Protein AF-A0A257ASE1-F1 (afdb_monomer_lite)

Foldseek 3Di:
DVPPLLPVLLDCQQVDPPQDDDPNAREDEDAPLLPDDPSVVVLVVVQVSNCVNPVGGHAYEYQNDAAPPDACPDPVNVVSVVVDDCVSHQEYEHAALSDDQADDPVCLVVVVVSSLVSQVRVCVVCVVVVHHYAGEYFQWWDAPPDDGDTNDGDLVVRLVSLLSLLVVQVPDPDHHYHQNDCDPVRGPRHCDADPVCGNSNVVSVCVSVVVSVVVVVVD

Secondary structure (DSSP, 8-state):
-HHHHHHHHTSSGGGSTTS-EETTEEEEEETTGGG-TTHHHHHHHHHHHHHHHHSS--EEEEE-SPPTT--TTSHHHHHHHTTS-GGG-SEEE-SGGG--TT--HHHHHTHHHHHHHHHHHHHHHHHHTT-EE-EEE-S-B--SSS-S--B---HHHHHHHHHHHHHHHTT-SS--EEES-SS-TTTT---S-BTTTBTHHHHHHHHHHHHHHHHHHT-

Structure (mmCIF, N/CA/C/O backbone):
data_AF-A0A257ASE1-F1
#
_entry.id   AF-A0A257ASE1-F1
#
loop_
_atom_site.group_PDB
_atom_site.id
_atom_site.type_symbol
_atom_site.label_atom_id
_atom_site.label_alt_id
_atom_site.label_comp_id
_atom_site.label_asym_id
_atom_site.label_entity_id
_atom_site.label_seq_id
_atom_site.pdbx_PDB_ins_code
_atom_site.Cartn_x
_atom_site.Cartn_y
_atom_site.Cartn_z
_atom_site.occupancy
_atom_site.B_iso_or_equiv
_atom_site.auth_seq_id
_atom_site.auth_comp_id
_atom_site.auth_asym_id
_atom_site.auth_atom_id
_atom_site.pdbx_PDB_model_num
ATOM 1 N N . MET A 1 1 ? -16.960 23.807 8.001 1.00 47.12 1 MET A N 1
ATOM 2 C CA . MET A 1 1 ? -16.144 22.595 7.738 1.00 47.12 1 MET A CA 1
ATOM 3 C C . MET A 1 1 ? -16.572 21.377 8.560 1.00 47.12 1 MET A C 1
ATOM 5 O O . MET A 1 1 ? -16.523 20.288 8.010 1.00 47.12 1 MET A O 1
ATOM 9 N N . GLU A 1 2 ? -17.029 21.508 9.815 1.00 49.53 2 GLU A N 1
ATOM 10 C CA . GLU A 1 2 ? -17.499 20.352 10.618 1.00 49.53 2 GLU A CA 1
ATOM 11 C C . GLU A 1 2 ? -18.713 19.598 10.033 1.00 49.53 2 GLU A C 1
ATOM 13 O O . GLU A 1 2 ? -18.900 18.413 10.309 1.00 49.53 2 GLU A O 1
ATOM 18 N N . GLU A 1 3 ? -19.544 20.259 9.228 1.00 52.84 3 GLU A N 1
ATOM 19 C CA . GLU A 1 3 ? -20.841 19.727 8.784 1.00 52.84 3 GLU A CA 1
ATOM 20 C C . GLU A 1 3 ? -20.723 18.650 7.685 1.00 52.84 3 GLU A C 1
ATOM 22 O O . GLU A 1 3 ? -21.454 17.656 7.689 1.00 52.84 3 GLU A O 1
ATOM 27 N N . ASN A 1 4 ? -19.720 18.757 6.806 1.00 54.62 4 ASN A N 1
ATOM 28 C CA . ASN A 1 4 ? -19.553 17.834 5.676 1.00 54.62 4 ASN A CA 1
ATOM 29 C C . ASN A 1 4 ? -18.981 16.469 6.104 1.00 54.62 4 ASN A C 1
ATOM 31 O O . ASN A 1 4 ? -19.489 15.431 5.684 1.00 54.62 4 ASN A O 1
ATOM 35 N N . TYR A 1 5 ? -17.993 16.431 7.007 1.00 54.44 5 TYR A N 1
ATOM 36 C CA . TYR A 1 5 ? -17.422 15.163 7.499 1.00 54.44 5 TYR A CA 1
ATOM 37 C C . TYR A 1 5 ? -18.413 14.367 8.357 1.00 54.44 5 TYR A C 1
ATOM 39 O O . TYR A 1 5 ? -18.473 13.138 8.274 1.00 54.44 5 TYR A O 1
ATOM 47 N N . ARG A 1 6 ? -19.256 15.067 9.133 1.00 58.44 6 ARG A N 1
ATOM 48 C CA . ARG A 1 6 ? -20.371 14.446 9.866 1.00 58.44 6 ARG A CA 1
ATOM 49 C C . ARG A 1 6 ? -21.349 13.752 8.920 1.00 58.44 6 ARG A C 1
ATOM 51 O O . ARG A 1 6 ? -21.901 12.724 9.296 1.00 58.44 6 ARG A O 1
ATOM 58 N N . THR A 1 7 ? -21.534 14.275 7.709 1.00 65.00 7 THR A N 1
ATOM 59 C CA . THR A 1 7 ? -22.443 13.698 6.709 1.00 65.00 7 THR A CA 1
ATOM 60 C C . THR A 1 7 ? -21.913 12.372 6.161 1.00 65.00 7 THR A C 1
ATOM 62 O O . THR A 1 7 ? -22.678 11.420 6.034 1.00 65.00 7 THR A O 1
ATOM 65 N N . TYR A 1 8 ? -20.601 12.255 5.927 1.00 72.25 8 TYR A N 1
ATOM 66 C CA . TYR A 1 8 ? -20.011 11.009 5.424 1.00 72.25 8 TYR A CA 1
ATOM 67 C C . TYR A 1 8 ? -19.990 9.896 6.478 1.00 72.25 8 TYR A C 1
ATOM 69 O O . TYR A 1 8 ? -20.412 8.773 6.201 1.00 72.25 8 TYR A O 1
ATOM 77 N N . ILE A 1 9 ? -19.580 10.207 7.714 1.00 77.50 9 ILE A N 1
ATOM 78 C CA . ILE A 1 9 ? -19.585 9.229 8.816 1.00 77.50 9 ILE A CA 1
A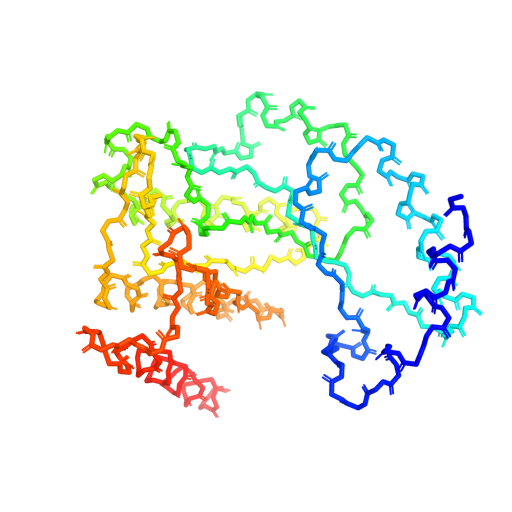TOM 79 C C . ILE A 1 9 ? -21.008 8.783 9.147 1.00 77.50 9 ILE A C 1
ATOM 81 O O . ILE A 1 9 ? -21.196 7.639 9.519 1.00 77.50 9 ILE A O 1
ATOM 85 N N . LYS A 1 10 ? -22.024 9.632 8.976 1.00 77.00 10 LYS A N 1
ATOM 86 C CA . LYS A 1 10 ? -23.431 9.252 9.185 1.00 77.00 10 LYS A CA 1
ATOM 87 C C . LYS A 1 10 ? -24.103 8.640 7.949 1.00 77.00 10 LYS A C 1
ATOM 89 O O . LYS A 1 10 ? -25.297 8.346 7.998 1.00 77.00 10 LYS A O 1
ATOM 94 N N . SER A 1 11 ? -23.383 8.492 6.838 1.00 80.06 11 SER A N 1
ATOM 95 C CA . SER A 1 11 ? -23.930 7.891 5.618 1.00 80.06 11 SER A CA 1
ATOM 96 C C . SER A 1 11 ? -24.208 6.397 5.815 1.00 80.06 11 SER A C 1
ATOM 98 O O . SER A 1 11 ? -23.771 5.793 6.778 1.00 80.06 11 SER A O 1
ATOM 100 N N . ARG A 1 12 ? -24.916 5.740 4.894 1.00 82.62 12 ARG A N 1
ATOM 101 C CA . ARG A 1 12 ? -25.109 4.277 4.973 1.00 82.62 12 ARG A CA 1
ATOM 102 C C . ARG A 1 12 ? -23.946 3.477 4.378 1.00 82.62 12 ARG A C 1
ATOM 104 O O . ARG A 1 12 ? -24.056 2.261 4.268 1.00 82.62 12 ARG A O 1
ATOM 111 N N . PHE A 1 13 ? -22.855 4.142 3.986 1.00 88.12 13 PHE A N 1
ATOM 112 C CA . PHE A 1 13 ? -21.772 3.533 3.215 1.00 88.12 13 PHE A CA 1
ATOM 113 C C . PHE A 1 13 ? -21.135 2.350 3.955 1.00 88.12 13 PHE A C 1
ATOM 115 O O . PHE A 1 13 ? -21.061 1.258 3.402 1.00 88.12 13 PHE A O 1
ATOM 122 N N . PHE A 1 14 ? -20.792 2.525 5.233 1.00 90.62 14 PHE A N 1
ATOM 123 C CA . PHE A 1 14 ? -20.123 1.497 6.044 1.00 90.62 14 PHE A CA 1
ATOM 124 C C . PHE A 1 14 ? -20.999 0.279 6.382 1.00 90.62 14 PHE A C 1
ATOM 126 O O . PHE A 1 14 ? -20.470 -0.782 6.707 1.00 90.62 14 PHE A O 1
ATOM 133 N N . ASN A 1 15 ? -22.324 0.410 6.261 1.00 88.31 15 ASN A N 1
ATOM 134 C CA . ASN A 1 15 ? -23.280 -0.680 6.483 1.00 88.31 15 ASN A CA 1
ATOM 135 C C . ASN A 1 15 ? -23.656 -1.413 5.189 1.00 88.31 15 ASN A C 1
ATOM 137 O O . ASN A 1 15 ? -24.451 -2.352 5.223 1.00 88.31 15 ASN A O 1
ATOM 141 N N . HIS A 1 16 ? -23.149 -0.971 4.038 1.00 92.88 16 HIS A N 1
ATOM 142 C CA . HIS A 1 16 ? -23.467 -1.610 2.771 1.00 92.88 16 HIS A CA 1
ATOM 143 C C . HIS A 1 16 ? -22.856 -3.026 2.725 1.00 92.88 16 HIS A C 1
ATOM 145 O O . HIS A 1 16 ? -21.688 -3.180 3.080 1.00 92.88 16 HIS A O 1
ATOM 151 N N . PRO A 1 17 ? -23.577 -4.063 2.248 1.00 93.50 17 PRO A N 1
ATOM 152 C CA . PRO A 1 17 ? -23.077 -5.446 2.240 1.00 93.50 17 PRO A CA 1
ATOM 153 C C . PRO A 1 17 ? -21.800 -5.642 1.408 1.00 93.50 17 PRO A C 1
ATOM 155 O O . PRO A 1 17 ? -21.019 -6.542 1.686 1.00 93.50 17 PRO A O 1
ATOM 158 N N . ASN A 1 18 ? -21.566 -4.774 0.419 1.00 95.00 18 ASN A N 1
ATOM 159 C CA . ASN A 1 18 ? -20.349 -4.790 -0.403 1.00 95.00 18 ASN A CA 1
ATOM 160 C C . ASN A 1 18 ? -19.216 -3.905 0.150 1.00 95.00 18 ASN A C 1
ATOM 162 O O . ASN A 1 18 ? -18.197 -3.747 -0.520 1.00 95.00 18 ASN A O 1
ATOM 166 N N . TYR A 1 19 ? -19.385 -3.270 1.314 1.00 94.50 19 TYR A N 1
ATOM 167 C CA . TYR A 1 19 ? -18.298 -2.513 1.927 1.00 94.50 19 TYR A CA 1
ATOM 168 C C . TYR A 1 19 ? -17.214 -3.490 2.394 1.00 94.50 19 TYR A C 1
ATOM 170 O O . TYR A 1 19 ? -17.499 -4.455 3.102 1.00 94.50 19 TYR A O 1
ATOM 178 N N . HIS A 1 20 ? -15.961 -3.238 2.019 1.00 94.38 20 HIS A N 1
ATOM 179 C CA . HIS A 1 20 ? -14.861 -4.125 2.373 1.00 94.38 20 HIS A CA 1
ATOM 180 C C . HIS A 1 20 ? -14.589 -4.127 3.887 1.00 94.38 20 HIS A C 1
ATOM 182 O O . HIS A 1 20 ? -14.324 -3.089 4.502 1.00 94.38 20 HIS A O 1
ATOM 188 N N . LYS A 1 21 ? -14.633 -5.318 4.488 1.00 93.88 21 LYS A N 1
ATOM 189 C CA . LYS A 1 21 ? -14.368 -5.539 5.908 1.00 93.88 21 LYS A CA 1
ATOM 190 C C . LYS A 1 21 ? -13.194 -6.492 6.092 1.00 93.88 21 LYS A C 1
ATOM 192 O O . LYS A 1 21 ? -13.077 -7.480 5.372 1.00 93.88 21 LYS A O 1
ATOM 197 N N . GLN A 1 22 ? -12.394 -6.233 7.120 1.00 91.56 22 GLN A N 1
ATOM 198 C CA . GLN A 1 22 ? -11.351 -7.134 7.594 1.00 91.56 22 GLN A CA 1
ATOM 199 C C . GLN A 1 22 ? -11.660 -7.532 9.035 1.00 91.56 22 GLN A C 1
ATOM 201 O O . GLN A 1 22 ? -11.717 -6.676 9.917 1.00 91.56 22 GLN A O 1
ATOM 206 N N . ASN A 1 23 ? -11.832 -8.831 9.296 1.00 87.00 23 ASN A N 1
ATOM 207 C CA . ASN A 1 23 ? -12.258 -9.346 10.606 1.00 87.00 23 ASN A CA 1
ATOM 208 C C . ASN A 1 23 ? -13.529 -8.633 11.114 1.00 87.00 23 ASN A C 1
ATOM 210 O O . ASN A 1 23 ? -13.533 -8.097 12.220 1.00 87.00 23 ASN A O 1
ATOM 214 N N . GLU A 1 24 ? -14.564 -8.559 10.269 1.00 91.00 24 GLU A N 1
ATOM 215 C CA . GLU A 1 24 ? -15.839 -7.858 10.520 1.00 91.00 24 GLU A CA 1
ATOM 216 C C . GLU A 1 24 ? -15.755 -6.335 10.711 1.00 91.00 24 GLU A C 1
ATOM 218 O O . GLU A 1 24 ? -16.773 -5.676 10.911 1.00 91.00 24 GLU A O 1
ATOM 223 N N . ARG A 1 25 ? -14.567 -5.738 10.591 1.00 94.19 25 ARG A N 1
ATOM 224 C CA . ARG A 1 25 ? -14.357 -4.300 10.778 1.00 94.19 25 ARG A CA 1
ATOM 225 C C . ARG A 1 25 ? -14.284 -3.580 9.434 1.00 94.19 25 ARG A C 1
ATOM 227 O O . ARG A 1 25 ? -13.476 -3.991 8.597 1.00 94.19 25 ARG A O 1
ATOM 234 N N . PRO A 1 26 ? -15.051 -2.498 9.215 1.00 95.56 26 PRO A N 1
ATOM 235 C CA . PRO A 1 26 ? -14.941 -1.694 8.000 1.00 95.56 26 PRO A CA 1
ATOM 236 C C . PRO A 1 26 ? -13.521 -1.150 7.818 1.00 95.56 26 PRO A C 1
ATOM 238 O O . PRO A 1 26 ? -12.965 -0.532 8.728 1.00 95.56 26 PRO A O 1
ATOM 241 N N . VAL A 1 27 ? -12.926 -1.402 6.652 1.00 95.88 27 VAL A N 1
ATOM 242 C CA . VAL A 1 27 ? -11.570 -0.953 6.321 1.00 95.88 27 VAL A CA 1
ATOM 243 C C . VAL A 1 27 ? -11.576 0.501 5.860 1.00 95.88 27 VAL A C 1
ATOM 245 O O . VAL A 1 27 ? -12.415 0.896 5.052 1.00 95.88 27 VAL A O 1
ATOM 248 N N . VAL A 1 28 ? -10.622 1.297 6.339 1.00 95.88 28 VAL A N 1
ATOM 249 C CA . VAL A 1 28 ? -10.332 2.641 5.819 1.00 95.88 28 VAL A CA 1
ATOM 250 C C . VAL A 1 28 ? -8.839 2.745 5.539 1.00 95.88 28 VAL A C 1
ATOM 252 O O . VAL A 1 28 ? -8.015 2.496 6.419 1.00 95.88 28 VAL A O 1
ATOM 255 N N . PHE A 1 29 ? -8.507 3.128 4.309 1.00 96.69 29 PHE A N 1
ATOM 256 C CA . PHE A 1 29 ? -7.145 3.427 3.887 1.00 96.69 29 PHE A CA 1
ATOM 257 C C . PHE A 1 29 ? -6.881 4.932 3.988 1.00 96.69 29 PHE A C 1
ATOM 259 O O . PHE A 1 29 ? -7.659 5.738 3.476 1.00 96.69 29 PHE A O 1
ATOM 266 N N . LEU A 1 30 ? -5.790 5.302 4.653 1.00 96.88 30 LEU A N 1
ATOM 267 C CA . LEU A 1 30 ? -5.342 6.680 4.816 1.00 96.88 30 LEU A CA 1
ATOM 268 C C . LEU A 1 30 ? -4.146 6.909 3.896 1.00 96.88 30 LEU A C 1
ATOM 270 O O . LEU A 1 30 ? -3.040 6.461 4.193 1.00 96.88 30 LEU A O 1
ATOM 274 N N . TYR A 1 31 ? -4.410 7.567 2.769 1.00 95.88 31 TYR A N 1
ATOM 275 C CA . TYR A 1 31 ? -3.402 7.953 1.788 1.00 95.88 31 TYR A CA 1
ATOM 276 C C . TYR A 1 31 ? -2.484 9.047 2.338 1.00 95.88 31 TYR A C 1
ATOM 278 O O . TYR A 1 31 ? -2.984 9.998 2.943 1.00 95.88 31 TYR A O 1
ATOM 286 N N . ASP A 1 32 ? -1.177 8.913 2.098 1.00 94.00 32 ASP A N 1
ATOM 287 C CA . ASP A 1 32 ? -0.134 9.839 2.554 1.00 94.00 32 ASP A CA 1
ATOM 288 C C . ASP A 1 32 ? -0.271 10.217 4.041 1.00 94.00 32 ASP A C 1
ATOM 290 O O . ASP A 1 32 ? -0.158 11.376 4.448 1.00 94.00 32 ASP A O 1
ATOM 294 N N . GLU A 1 33 ? -0.558 9.214 4.880 1.00 95.62 33 GLU A N 1
ATOM 295 C CA . GLU A 1 33 ? -0.736 9.411 6.320 1.00 95.62 33 GLU A CA 1
ATOM 296 C C . GLU A 1 33 ? 0.514 10.048 6.928 1.00 95.62 33 GLU A C 1
ATOM 298 O O . GLU A 1 33 ? 0.399 10.939 7.770 1.00 95.62 33 GLU A O 1
ATOM 303 N N . ILE A 1 34 ? 1.709 9.693 6.447 1.00 92.44 34 ILE A N 1
ATOM 304 C CA . ILE A 1 34 ? 2.962 10.259 6.954 1.00 92.44 34 ILE A CA 1
ATOM 305 C C . ILE A 1 34 ? 2.984 11.800 6.912 1.00 92.44 34 ILE A C 1
ATOM 307 O O . ILE A 1 34 ? 3.585 12.418 7.793 1.00 92.44 34 ILE A O 1
ATOM 311 N N . ALA A 1 35 ? 2.263 12.440 5.987 1.00 92.62 35 ALA A N 1
ATOM 312 C CA . ALA A 1 35 ? 2.162 13.896 5.889 1.00 92.62 35 ALA A CA 1
ATOM 313 C C . ALA A 1 35 ? 1.128 14.527 6.847 1.00 92.62 35 ALA A C 1
ATOM 315 O O . ALA A 1 35 ? 1.126 15.745 7.046 1.00 92.62 35 ALA A O 1
ATOM 316 N N . LEU A 1 36 ? 0.250 13.732 7.471 1.00 92.62 36 LEU A N 1
ATOM 317 C CA . LEU A 1 36 ? -0.812 14.230 8.344 1.00 92.62 36 LEU A CA 1
ATOM 318 C C . LEU A 1 36 ? -0.252 14.840 9.642 1.00 92.62 36 LEU A C 1
ATOM 320 O O . LEU A 1 36 ? 0.350 14.156 10.475 1.00 92.62 36 LEU A O 1
ATOM 324 N N . ILE A 1 37 ? -0.505 16.136 9.835 1.00 89.94 37 ILE A N 1
ATOM 325 C CA . ILE A 1 37 ? -0.175 16.890 11.053 1.00 89.94 37 ILE A CA 1
ATOM 326 C C . ILE A 1 37 ? -1.318 16.739 12.067 1.00 89.94 37 ILE A C 1
ATOM 328 O O . ILE A 1 37 ? -2.486 16.680 11.687 1.00 89.94 37 ILE A O 1
ATOM 332 N N . ASN A 1 38 ? -0.999 16.697 13.366 1.00 90.69 38 ASN A N 1
ATOM 333 C CA . ASN A 1 38 ? -1.962 16.447 14.454 1.00 90.69 38 ASN A CA 1
ATOM 334 C C . ASN A 1 38 ? -2.732 15.119 14.303 1.00 90.69 38 ASN A C 1
ATOM 336 O O . ASN A 1 38 ? -3.860 14.981 14.785 1.00 90.69 38 ASN A O 1
ATOM 340 N N . GLU A 1 39 ? -2.091 14.137 13.664 1.00 94.50 39 GLU A N 1
ATOM 341 C CA . GLU A 1 39 ? -2.599 12.794 13.375 1.00 94.50 39 GLU A CA 1
ATOM 342 C C . GLU A 1 39 ? -3.337 12.177 14.568 1.00 94.50 39 GLU A C 1
ATOM 344 O O . GLU A 1 39 ? -4.508 11.820 14.449 1.00 94.50 39 GLU A O 1
ATOM 349 N N . THR A 1 40 ? -2.708 12.124 15.747 1.00 95.56 40 THR A N 1
ATOM 350 C CA . THR A 1 40 ? -3.305 11.480 16.922 1.00 95.56 40 THR A CA 1
ATOM 351 C C . THR A 1 40 ? -4.668 12.049 17.280 1.00 95.56 40 THR A C 1
ATOM 353 O O . THR A 1 40 ? -5.596 11.302 17.591 1.00 95.56 40 THR A O 1
ATOM 356 N N . GLN A 1 41 ? -4.807 13.375 17.249 1.00 95.31 41 GLN A N 1
ATOM 357 C CA . GLN A 1 41 ? -6.070 14.024 17.572 1.00 95.31 41 GLN A CA 1
ATOM 358 C C . GLN A 1 41 ? -7.097 13.780 16.464 1.00 95.31 41 GLN A C 1
ATOM 360 O O . GLN A 1 41 ? -8.230 13.401 16.761 1.00 95.31 41 GLN A O 1
ATOM 365 N N . ALA A 1 42 ? -6.700 13.953 15.201 1.00 93.31 42 ALA A N 1
ATOM 366 C CA . ALA A 1 42 ? -7.582 13.787 14.052 1.00 93.31 42 ALA A CA 1
ATOM 367 C C . ALA A 1 42 ? -8.141 12.357 13.960 1.00 93.31 42 ALA A C 1
ATOM 369 O O . ALA A 1 42 ? -9.358 12.171 13.876 1.00 93.31 42 ALA A O 1
ATOM 370 N N . ILE A 1 43 ? -7.273 11.347 14.063 1.00 95.06 43 ILE A N 1
ATOM 371 C CA . ILE A 1 43 ? -7.660 9.936 13.987 1.00 95.06 43 ILE A CA 1
ATOM 372 C C . ILE A 1 43 ? -8.533 9.542 15.178 1.00 95.06 43 ILE A C 1
ATOM 374 O O . ILE A 1 43 ? -9.556 8.898 14.971 1.00 95.06 43 ILE A O 1
ATOM 378 N N . LYS A 1 44 ? -8.221 9.986 16.406 1.00 95.44 44 LYS A N 1
ATOM 379 C CA . LYS A 1 44 ? -9.077 9.712 17.577 1.00 95.44 44 LYS A CA 1
ATOM 380 C C . LYS A 1 44 ? -10.458 10.344 17.455 1.00 95.44 44 LYS A C 1
ATOM 382 O O . LYS A 1 44 ? -11.445 9.721 17.832 1.00 95.44 44 LYS A O 1
ATOM 387 N N . ILE A 1 45 ? -10.561 11.573 16.947 1.00 93.12 45 ILE A N 1
ATOM 388 C CA . ILE A 1 45 ? -11.868 12.200 16.700 1.00 93.12 45 ILE A CA 1
ATOM 389 C C . ILE A 1 45 ? -12.653 11.364 15.686 1.00 93.12 45 ILE A C 1
ATOM 391 O O . ILE A 1 45 ? -13.808 11.024 15.944 1.00 93.12 45 ILE A O 1
ATOM 395 N N . PHE A 1 46 ? -12.014 10.986 14.577 1.00 92.31 46 PHE A N 1
ATOM 396 C CA . PHE A 1 46 ? -12.629 10.184 13.526 1.00 92.31 46 PHE A CA 1
ATOM 397 C C . PHE A 1 46 ? -13.122 8.821 14.035 1.00 92.31 46 PHE A C 1
ATOM 399 O O . PHE A 1 46 ? -14.299 8.497 13.868 1.00 92.31 46 PHE A O 1
ATOM 406 N N . THR A 1 47 ? -12.268 8.050 14.711 1.00 94.19 47 THR A N 1
ATOM 407 C CA . THR A 1 47 ? -12.624 6.717 15.219 1.00 94.19 47 THR A CA 1
ATOM 408 C C . THR A 1 47 ? -13.677 6.785 16.320 1.00 94.19 47 THR A C 1
ATOM 410 O O . THR A 1 47 ? -14.626 6.009 16.283 1.00 94.19 47 THR A O 1
ATOM 413 N N . ASN A 1 48 ? -13.604 7.762 17.231 1.00 94.06 48 ASN A N 1
ATOM 414 C CA . ASN A 1 48 ? -14.626 7.951 18.265 1.00 94.06 48 ASN A CA 1
ATOM 415 C C . ASN A 1 48 ? -15.990 8.324 17.668 1.00 94.06 48 ASN A C 1
ATOM 417 O O . ASN A 1 48 ? -17.032 7.879 18.151 1.00 94.06 48 ASN A O 1
ATOM 421 N N . MET A 1 49 ? -16.013 9.178 16.640 1.00 91.75 49 MET A N 1
ATOM 422 C CA . MET A 1 49 ? -17.252 9.509 15.932 1.00 91.75 49 MET A CA 1
ATOM 423 C C . MET A 1 49 ? -17.831 8.282 15.228 1.00 91.75 49 MET A C 1
ATOM 425 O O . MET A 1 49 ? -19.045 8.068 15.276 1.00 91.75 49 MET A O 1
ATOM 429 N N . PHE A 1 50 ? -16.971 7.478 14.601 1.00 93.06 50 PHE A N 1
ATOM 430 C CA . PHE A 1 50 ? -17.362 6.240 13.945 1.00 93.06 50 PHE A CA 1
ATOM 431 C C . PHE A 1 50 ? -17.959 5.239 14.942 1.00 93.06 50 PHE A C 1
ATOM 433 O O . PHE A 1 50 ? -19.099 4.811 14.773 1.00 93.06 50 PHE A O 1
ATOM 440 N N . GLU A 1 51 ? -17.250 4.945 16.032 1.00 93.31 51 GLU A N 1
ATOM 441 C CA . GLU A 1 51 ? -17.687 3.996 17.059 1.00 93.31 51 GLU A CA 1
ATOM 442 C C . GLU A 1 51 ? -19.014 4.420 17.700 1.00 93.31 51 GLU A C 1
ATOM 444 O O . GLU A 1 51 ? -19.919 3.605 17.879 1.00 93.31 51 GLU A O 1
ATOM 449 N N . LYS A 1 52 ? -19.201 5.718 17.975 1.00 92.56 52 LYS A N 1
ATOM 450 C CA . LYS A 1 52 ? -20.484 6.238 18.480 1.00 92.56 52 LYS A CA 1
ATOM 451 C C . LYS A 1 52 ? -21.638 6.038 17.497 1.00 92.56 52 LYS A C 1
ATOM 453 O O . LYS A 1 52 ? -22.772 5.865 17.939 1.00 92.56 52 LYS A O 1
ATOM 458 N N . THR A 1 53 ? -21.358 6.092 16.196 1.00 91.25 53 THR A N 1
ATOM 459 C CA . THR A 1 53 ? -22.370 6.009 15.134 1.00 91.25 53 THR A CA 1
ATOM 460 C C . THR A 1 53 ? -22.736 4.560 14.815 1.00 91.25 53 THR A C 1
ATOM 462 O O . THR A 1 53 ? -23.920 4.249 14.717 1.00 91.25 53 THR A O 1
ATOM 465 N N . TYR A 1 54 ? -21.743 3.675 14.695 1.00 91.19 54 TYR A N 1
ATOM 466 C CA . TYR A 1 54 ? -21.934 2.297 14.224 1.00 91.19 54 TYR A CA 1
ATOM 467 C C . TYR A 1 54 ? -21.821 1.234 15.311 1.00 91.19 54 TYR A C 1
ATOM 469 O O . TYR A 1 54 ? -22.196 0.096 15.067 1.00 91.19 54 TYR A O 1
ATOM 477 N N . ARG A 1 55 ? -21.327 1.584 16.507 1.00 92.31 55 ARG A N 1
ATOM 478 C CA . ARG A 1 55 ? -20.994 0.622 17.576 1.00 92.31 55 ARG A CA 1
ATOM 479 C C . ARG A 1 55 ? -19.979 -0.440 17.129 1.00 92.31 55 ARG A C 1
ATOM 481 O O . ARG A 1 55 ? -19.963 -1.548 17.650 1.00 92.31 55 ARG A O 1
ATOM 488 N N . GLU A 1 56 ? -19.113 -0.069 16.189 1.00 92.62 56 GLU A N 1
ATOM 489 C CA . GLU A 1 56 ? -18.067 -0.909 15.605 1.00 92.62 56 GLU A CA 1
ATOM 490 C C . GLU A 1 56 ? -16.740 -0.139 15.534 1.00 92.62 56 GLU A C 1
ATOM 492 O O . GLU A 1 56 ? -16.717 1.092 15.531 1.00 92.62 56 GLU A O 1
ATOM 497 N N . ASN A 1 57 ? -15.626 -0.868 15.430 1.00 94.69 57 ASN A N 1
ATOM 498 C CA . ASN A 1 57 ? -14.286 -0.298 15.284 1.00 94.69 57 ASN A CA 1
ATOM 499 C C . ASN A 1 57 ? -13.796 -0.398 13.836 1.00 94.69 57 ASN A C 1
ATOM 501 O O . ASN A 1 57 ? -13.839 -1.476 13.252 1.00 94.69 57 ASN A O 1
ATOM 505 N N . LEU A 1 58 ? -13.206 0.668 13.293 1.00 95.75 58 LEU A N 1
ATOM 506 C CA . LEU A 1 58 ? -12.596 0.666 11.953 1.00 95.75 58 LEU A CA 1
ATOM 507 C C . LEU A 1 58 ? -11.311 -0.149 11.894 1.00 95.75 58 LEU A C 1
ATOM 509 O O . LEU A 1 58 ? -10.519 -0.066 12.824 1.00 95.75 58 LEU A O 1
ATOM 513 N N . PHE A 1 59 ? -11.049 -0.853 10.796 1.00 96.94 59 PHE A N 1
ATOM 514 C CA . PHE A 1 59 ? -9.723 -1.388 10.489 1.00 96.94 59 PHE A CA 1
ATOM 515 C C . PHE A 1 59 ? -8.935 -0.357 9.670 1.00 96.94 59 PHE A C 1
ATOM 517 O O . PHE A 1 59 ? -9.218 -0.143 8.493 1.00 96.94 59 PHE A O 1
ATOM 524 N N . LEU A 1 60 ? -7.965 0.315 10.291 1.00 97.62 60 LEU A N 1
ATOM 525 C CA . LEU A 1 60 ? -7.214 1.392 9.640 1.00 97.62 60 LEU A CA 1
ATOM 526 C C . LEU A 1 60 ? -5.924 0.875 8.992 1.00 97.62 60 LEU A C 1
ATOM 528 O O . LEU A 1 60 ? -5.101 0.242 9.664 1.00 97.62 60 LEU A O 1
ATOM 532 N N . ILE A 1 61 ? -5.741 1.196 7.710 1.00 97.88 61 ILE A N 1
ATOM 533 C CA . ILE A 1 61 ? -4.515 0.955 6.941 1.00 97.88 61 ILE A CA 1
ATOM 534 C C . ILE A 1 61 ? -3.860 2.308 6.654 1.00 97.88 61 ILE A C 1
ATOM 536 O O . ILE A 1 61 ? -4.485 3.163 6.029 1.00 97.88 61 ILE A O 1
ATOM 540 N N . ALA A 1 62 ? -2.618 2.501 7.092 1.00 97.94 62 ALA A N 1
ATOM 541 C CA . ALA A 1 62 ? -1.894 3.760 6.920 1.00 97.94 62 ALA A CA 1
ATOM 542 C C . ALA A 1 62 ? -0.798 3.656 5.854 1.00 97.94 62 ALA A C 1
ATOM 544 O O . ALA A 1 62 ? 0.080 2.794 5.948 1.00 97.94 62 ALA A O 1
ATOM 545 N N . ASP A 1 63 ? -0.833 4.562 4.874 1.00 97.12 63 ASP A N 1
ATOM 546 C CA . ASP A 1 63 ? 0.280 4.866 3.968 1.00 97.12 63 ASP A CA 1
ATOM 547 C C . ASP A 1 63 ? 1.313 5.737 4.689 1.00 97.12 63 ASP A C 1
ATOM 549 O O . ASP A 1 63 ? 1.385 6.953 4.515 1.00 97.12 63 ASP A O 1
ATOM 553 N N . SER A 1 64 ? 2.038 5.110 5.609 1.00 95.44 64 SER A N 1
ATOM 554 C CA . SER A 1 64 ? 2.958 5.785 6.527 1.00 95.44 64 SER A CA 1
ATOM 555 C C . SER A 1 64 ? 4.415 5.386 6.314 1.00 95.44 64 SER A C 1
ATOM 557 O O . SER A 1 64 ? 5.318 5.866 7.002 1.00 95.44 64 SER A O 1
ATOM 559 N N . LEU A 1 65 ? 4.659 4.474 5.374 1.00 96.88 65 LEU A N 1
ATOM 560 C CA . LEU A 1 65 ? 5.966 3.886 5.149 1.00 96.88 65 LEU A CA 1
ATOM 561 C C . LEU A 1 65 ? 6.663 4.546 3.962 1.00 96.88 65 LEU A C 1
ATOM 563 O O . LEU A 1 65 ? 6.092 4.752 2.892 1.00 96.88 65 LEU A O 1
ATOM 567 N N . PHE A 1 66 ? 7.943 4.837 4.151 1.00 96.62 66 PHE A N 1
ATOM 568 C CA . PHE A 1 66 ? 8.746 5.554 3.173 1.00 96.62 66 PHE A CA 1
ATOM 569 C C . PHE A 1 66 ? 9.017 4.696 1.927 1.00 96.62 66 PHE A C 1
ATOM 571 O O . PHE A 1 66 ? 9.071 3.467 1.988 1.00 96.62 66 PHE A O 1
ATOM 578 N N . ARG A 1 67 ? 9.222 5.358 0.786 1.00 96.25 67 ARG A N 1
ATOM 579 C CA . ARG A 1 67 ? 9.495 4.734 -0.520 1.00 96.25 67 ARG A CA 1
ATOM 580 C C . ARG A 1 67 ? 10.949 4.263 -0.631 1.00 96.25 67 ARG A C 1
ATOM 582 O O . ARG A 1 67 ? 11.810 4.715 0.117 1.00 96.25 67 ARG A O 1
ATOM 589 N N . ILE A 1 68 ? 11.240 3.384 -1.588 1.00 97.12 68 ILE A N 1
ATOM 590 C CA . ILE A 1 68 ? 12.614 2.983 -1.932 1.00 97.12 68 ILE A CA 1
ATOM 591 C C . ILE A 1 68 ? 13.437 4.254 -2.233 1.00 97.12 68 ILE A C 1
ATOM 593 O O . ILE A 1 68 ? 12.918 5.145 -2.912 1.00 97.12 68 ILE A O 1
ATOM 597 N N . PRO A 1 69 ? 14.694 4.360 -1.759 1.00 95.19 69 PRO A N 1
ATOM 598 C CA . PRO A 1 69 ? 15.509 3.333 -1.096 1.00 95.19 69 PRO A CA 1
ATOM 599 C C . PRO A 1 69 ? 15.511 3.401 0.445 1.00 95.19 69 PRO A C 1
ATOM 601 O O . PRO A 1 69 ? 16.506 3.022 1.064 1.00 95.19 69 PRO A O 1
ATOM 604 N N . SER A 1 70 ? 14.449 3.912 1.073 1.00 96.12 70 SER A N 1
ATOM 605 C CA . SER A 1 70 ? 14.401 4.072 2.529 1.00 96.12 70 SER A CA 1
ATOM 606 C C . SER A 1 70 ? 14.475 2.746 3.291 1.00 96.12 70 SER A C 1
ATOM 608 O O . SER A 1 70 ? 14.230 1.658 2.767 1.00 96.12 70 SER A O 1
ATOM 610 N N . SER A 1 71 ? 14.770 2.846 4.583 1.00 95.75 71 SER A N 1
ATOM 611 C CA . SER A 1 71 ? 14.761 1.715 5.503 1.00 95.75 71 SER A CA 1
ATOM 612 C C . SER A 1 71 ? 14.288 2.173 6.881 1.00 95.75 71 SER A C 1
ATOM 614 O O . SER A 1 71 ? 14.625 3.288 7.280 1.00 95.75 71 SER A O 1
ATOM 616 N N . PRO A 1 72 ? 13.610 1.315 7.668 1.00 95.88 72 PRO A N 1
ATOM 617 C CA . PRO A 1 72 ? 13.281 1.630 9.059 1.00 95.88 72 PRO A CA 1
ATOM 618 C C . PRO A 1 72 ? 14.506 1.970 9.925 1.00 95.88 72 PRO A C 1
ATOM 620 O O . PRO A 1 72 ? 14.372 2.562 10.993 1.00 95.88 72 PRO A O 1
ATOM 623 N N . ALA A 1 73 ? 15.706 1.562 9.495 1.00 95.25 73 ALA A N 1
ATOM 624 C CA . ALA A 1 73 ? 16.958 1.846 10.188 1.00 95.25 73 ALA A CA 1
ATOM 625 C C . ALA A 1 73 ? 17.563 3.222 9.850 1.00 95.25 73 ALA A C 1
ATOM 627 O O . ALA A 1 73 ? 18.523 3.615 10.516 1.00 95.25 73 ALA A O 1
ATOM 628 N N . GLY A 1 74 ? 17.044 3.934 8.846 1.00 96.69 74 GLY A N 1
ATOM 629 C CA . GLY A 1 74 ? 17.551 5.245 8.444 1.00 96.69 74 GLY A CA 1
ATOM 630 C C . GLY A 1 74 ? 17.188 6.346 9.443 1.00 96.69 74 GLY A C 1
ATOM 631 O O . GLY A 1 74 ? 16.140 6.316 10.088 1.00 96.69 74 GLY A O 1
ATOM 632 N N . GLU A 1 75 ? 18.091 7.312 9.621 1.00 96.56 75 GLU A N 1
ATOM 633 C CA . GLU A 1 75 ? 17.943 8.369 10.632 1.00 96.56 75 GLU A CA 1
ATOM 634 C C . GLU A 1 75 ? 16.773 9.314 10.329 1.00 96.56 75 GLU A C 1
ATOM 636 O O . GLU A 1 75 ? 16.056 9.730 11.240 1.00 96.56 75 GLU A O 1
ATOM 641 N N . VAL A 1 76 ? 16.534 9.604 9.046 1.00 94.81 76 VAL A N 1
ATOM 642 C CA . VAL A 1 76 ? 15.411 10.442 8.605 1.00 94.81 76 VAL A CA 1
ATOM 643 C C . VAL A 1 76 ? 14.087 9.739 8.897 1.00 94.81 76 VAL A C 1
ATOM 645 O O . VAL A 1 76 ? 13.191 10.323 9.504 1.00 94.81 76 VAL A O 1
ATOM 648 N N . GLU A 1 77 ? 13.978 8.464 8.536 1.00 96.25 77 GLU A N 1
ATOM 649 C CA . GLU A 1 77 ? 12.786 7.652 8.756 1.00 96.25 77 GLU A CA 1
ATOM 650 C C . GLU A 1 77 ? 12.492 7.509 10.249 1.00 96.25 77 GLU A C 1
ATOM 652 O O . GLU A 1 77 ? 11.359 7.734 10.671 1.00 96.25 77 GLU A O 1
ATOM 657 N N . LYS A 1 78 ? 13.510 7.217 11.070 1.00 95.62 78 LYS A N 1
ATOM 658 C CA . LYS A 1 78 ? 13.369 7.182 12.534 1.00 95.62 78 LYS A CA 1
ATOM 659 C C . LYS A 1 78 ? 12.869 8.511 13.083 1.00 95.62 78 LYS A C 1
ATOM 661 O O . LYS A 1 78 ? 11.970 8.510 13.923 1.00 95.62 78 LYS A O 1
ATOM 666 N N . TYR A 1 79 ? 13.427 9.632 12.623 1.00 94.75 79 TYR A N 1
ATOM 667 C CA . TYR A 1 79 ? 12.998 10.953 13.068 1.00 94.75 79 TYR A CA 1
ATOM 668 C C . TYR A 1 79 ? 11.510 11.172 12.784 1.00 94.75 79 TYR A C 1
ATOM 670 O O . TYR A 1 79 ? 10.764 11.475 13.715 1.00 94.75 79 TYR A O 1
ATOM 678 N N . PHE A 1 80 ? 11.055 10.966 11.547 1.00 93.69 80 PHE A N 1
ATOM 679 C CA . PHE A 1 80 ? 9.648 11.171 11.194 1.00 93.69 80 PHE A CA 1
ATOM 680 C C . PHE A 1 80 ? 8.716 10.179 11.894 1.00 93.69 80 PHE A C 1
ATOM 682 O O . PHE A 1 80 ? 7.709 10.594 12.465 1.00 93.69 80 PHE A O 1
A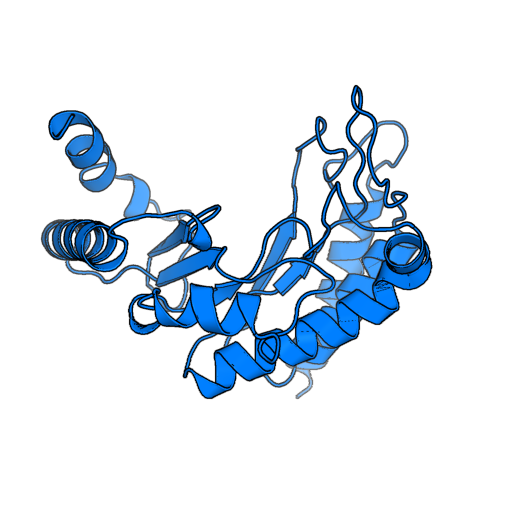TOM 689 N N . LEU A 1 81 ? 9.069 8.893 11.936 1.00 94.06 81 LEU A N 1
ATOM 690 C CA . LEU A 1 81 ? 8.265 7.869 12.607 1.00 94.06 81 LEU A CA 1
ATOM 691 C C . LEU A 1 81 ? 8.184 8.099 14.121 1.00 94.06 81 LEU A C 1
ATOM 693 O O . LEU A 1 81 ? 7.155 7.803 14.719 1.00 94.06 81 LEU A O 1
ATOM 697 N N . SER A 1 82 ? 9.205 8.700 14.746 1.00 93.12 82 SER A N 1
ATOM 698 C CA . SER A 1 82 ? 9.150 9.086 16.167 1.00 93.12 82 SER A CA 1
ATOM 699 C C . SER A 1 82 ? 8.109 10.171 16.475 1.00 93.12 82 SER A C 1
ATOM 701 O O . SER A 1 82 ? 7.770 10.387 17.638 1.00 93.12 82 SER A O 1
ATOM 703 N N . LYS A 1 83 ? 7.613 10.877 15.449 1.00 92.94 83 LYS A N 1
ATOM 704 C CA . LYS A 1 83 ? 6.563 11.901 15.567 1.00 92.94 83 LYS A CA 1
ATOM 705 C C . LYS A 1 83 ? 5.161 11.359 15.298 1.00 92.94 83 LYS A C 1
ATOM 707 O O . LYS A 1 83 ? 4.204 12.120 15.416 1.00 92.94 83 LYS A O 1
ATOM 712 N N . LYS A 1 84 ? 5.049 10.084 14.929 1.00 94.62 84 LYS A N 1
ATOM 713 C CA . LYS A 1 84 ? 3.804 9.440 14.517 1.00 94.62 84 LYS A CA 1
ATOM 714 C C . LYS A 1 84 ? 3.279 8.510 15.592 1.00 94.62 84 LYS A C 1
ATOM 716 O O . LYS A 1 84 ? 4.050 7.841 16.280 1.00 94.62 84 LYS A O 1
ATOM 721 N N . ASP A 1 85 ? 1.959 8.438 15.713 1.00 95.94 85 ASP A N 1
ATOM 722 C CA . ASP A 1 85 ? 1.305 7.515 16.640 1.00 95.94 85 ASP A CA 1
ATOM 723 C C . ASP A 1 85 ? 0.831 6.271 15.890 1.00 95.94 85 ASP A C 1
ATOM 725 O O . ASP A 1 85 ? -0.358 5.985 15.748 1.00 95.94 85 ASP A O 1
ATOM 729 N N . ILE A 1 86 ? 1.804 5.462 15.459 1.00 95.75 86 ILE A N 1
ATOM 730 C CA . ILE A 1 86 ? 1.548 4.211 14.733 1.00 95.75 86 ILE A CA 1
ATOM 731 C C . ILE A 1 86 ? 0.637 3.250 15.511 1.00 95.75 86 ILE A C 1
ATOM 733 O O . ILE A 1 86 ? 0.069 2.321 14.931 1.00 95.75 86 ILE A O 1
ATOM 737 N N . SER A 1 87 ? 0.486 3.446 16.831 1.00 96.25 87 SER A N 1
ATOM 738 C CA . SER A 1 87 ? -0.381 2.632 17.676 1.00 96.25 87 SER A CA 1
ATOM 739 C C . SER A 1 87 ? -1.852 2.704 17.242 1.00 96.25 87 SER A C 1
ATOM 741 O O . SER A 1 87 ? -2.569 1.719 17.434 1.00 96.25 87 SER A O 1
ATOM 743 N N . LEU A 1 88 ? -2.255 3.785 16.567 1.00 96.88 88 LEU A N 1
ATOM 744 C CA . LEU A 1 88 ? -3.617 4.047 16.099 1.00 96.88 88 LEU A CA 1
ATOM 745 C C . LEU A 1 88 ? -4.048 3.176 14.917 1.00 96.88 88 LEU A C 1
ATOM 747 O O . LEU A 1 88 ? -5.244 2.992 14.697 1.00 96.88 88 LEU A O 1
ATOM 751 N N . PHE A 1 89 ? -3.097 2.614 14.170 1.00 97.62 89 PHE A N 1
ATOM 752 C CA . PHE A 1 89 ? -3.390 1.851 12.958 1.00 97.62 89 PHE A CA 1
ATOM 753 C C . PHE A 1 89 ? -3.409 0.346 13.196 1.00 97.62 89 PHE A C 1
ATOM 755 O O . PHE A 1 89 ? -2.807 -0.172 14.143 1.00 97.62 89 PHE A O 1
ATOM 762 N N . ASN A 1 90 ? -4.103 -0.377 12.318 1.00 97.62 90 ASN A N 1
ATOM 763 C CA . ASN A 1 90 ? -4.118 -1.837 12.319 1.00 97.62 90 ASN A CA 1
ATOM 764 C C . ASN A 1 90 ? -3.074 -2.403 11.357 1.00 97.62 90 ASN A C 1
ATOM 766 O O . ASN A 1 90 ? -2.403 -3.373 11.714 1.00 97.62 90 ASN A O 1
ATOM 770 N N . SER A 1 91 ? -2.907 -1.779 10.191 1.00 97.44 91 SER A N 1
ATOM 771 C CA . SER A 1 91 ? -1.924 -2.170 9.180 1.00 97.44 91 SER A CA 1
ATOM 772 C C . SER A 1 91 ? -1.122 -0.972 8.682 1.00 97.44 91 SER A C 1
ATOM 774 O O . SER A 1 91 ? -1.642 0.143 8.615 1.00 97.44 91 SER A O 1
ATOM 776 N N . LEU A 1 92 ? 0.136 -1.216 8.320 1.00 97.81 92 LEU A N 1
ATOM 777 C CA . LEU A 1 92 ? 1.026 -0.240 7.694 1.00 97.81 92 LEU A CA 1
ATOM 778 C C . LEU A 1 92 ? 1.324 -0.656 6.251 1.00 97.81 92 LEU A C 1
ATOM 780 O O . LEU A 1 92 ? 1.421 -1.847 5.941 1.00 97.81 92 LEU A O 1
ATOM 784 N N . THR A 1 93 ? 1.487 0.325 5.373 1.00 97.81 93 THR A N 1
ATOM 785 C CA . THR A 1 93 ? 1.824 0.126 3.962 1.00 97.81 93 THR A CA 1
ATOM 786 C C . THR A 1 93 ? 2.493 1.373 3.381 1.00 97.81 93 THR A C 1
ATOM 788 O O . THR A 1 93 ? 2.653 2.375 4.074 1.00 97.81 93 THR A O 1
ATOM 791 N N . GLY A 1 94 ? 2.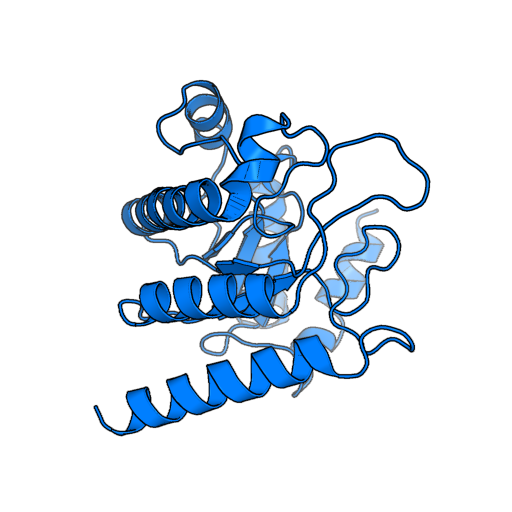910 1.290 2.121 1.00 96.25 94 GLY A N 1
ATOM 792 C CA . GLY A 1 94 ? 3.287 2.446 1.308 1.00 96.25 94 GLY A CA 1
ATOM 793 C C . GLY A 1 94 ? 2.307 2.630 0.150 1.00 96.25 94 GLY A C 1
ATOM 794 O O . GLY A 1 94 ? 1.294 1.934 0.081 1.00 96.25 94 GLY A O 1
ATOM 795 N N . PHE A 1 95 ? 2.652 3.480 -0.815 1.00 95.38 95 PHE A N 1
ATOM 796 C CA . PHE A 1 95 ? 1.962 3.648 -2.100 1.00 95.38 95 PHE A CA 1
ATOM 797 C C . PHE A 1 95 ? 2.902 3.375 -3.284 1.00 95.38 95 PHE A C 1
ATOM 799 O O . PHE A 1 95 ? 4.127 3.456 -3.152 1.00 95.38 95 PHE A O 1
ATOM 806 N N . LEU A 1 96 ? 2.333 3.005 -4.435 1.00 95.75 96 LEU A N 1
ATOM 807 C CA . LEU A 1 96 ? 3.038 2.734 -5.695 1.00 95.75 96 LEU A CA 1
ATOM 808 C C . LEU A 1 96 ? 4.086 1.623 -5.632 1.00 95.75 96 LEU A C 1
ATOM 810 O O . LEU A 1 96 ? 5.165 1.748 -6.212 1.00 95.75 96 LEU A O 1
ATOM 814 N N . GLY A 1 97 ? 3.830 0.539 -4.899 1.00 96.75 97 GLY A N 1
ATOM 815 C CA . GLY A 1 97 ? 4.847 -0.496 -4.705 1.00 96.75 97 GLY A CA 1
ATOM 816 C C . GLY A 1 97 ? 6.148 0.084 -4.135 1.00 96.75 97 GLY A C 1
ATOM 817 O O . GLY A 1 97 ? 7.233 -0.383 -4.474 1.00 96.75 97 GLY A O 1
ATOM 818 N N . PHE A 1 98 ? 6.061 1.155 -3.341 1.00 97.31 98 PHE A N 1
ATOM 819 C CA . PHE A 1 98 ? 7.202 1.915 -2.824 1.00 97.31 98 PHE A CA 1
ATOM 820 C C . PHE A 1 98 ? 8.085 2.585 -3.889 1.00 97.31 98 PHE A C 1
ATOM 822 O O . PHE A 1 98 ? 9.206 2.993 -3.584 1.00 97.31 98 PHE A O 1
ATOM 829 N N . PHE A 1 99 ? 7.617 2.726 -5.130 1.00 96.88 99 PHE A N 1
ATOM 830 C CA . PHE A 1 99 ? 8.335 3.456 -6.168 1.00 96.88 99 PHE A CA 1
ATOM 831 C C . PHE A 1 99 ? 8.272 4.971 -5.929 1.00 96.88 99 PHE A C 1
ATOM 833 O O . PHE A 1 99 ? 7.226 5.528 -5.588 1.00 96.88 99 PHE A O 1
ATOM 840 N N . SER A 1 100 ? 9.394 5.657 -6.145 1.00 93.00 100 SER A N 1
ATOM 841 C CA . SER A 1 100 ? 9.476 7.119 -6.108 1.00 93.00 100 SER A CA 1
ATOM 842 C C . SER A 1 100 ? 9.700 7.679 -7.520 1.00 93.00 100 SER A C 1
ATOM 844 O O . SER A 1 100 ? 10.623 7.234 -8.199 1.00 93.00 100 SER A O 1
ATOM 846 N N . PRO A 1 101 ? 8.937 8.691 -7.970 1.00 89.75 101 PRO A N 1
ATOM 847 C CA . PRO A 1 101 ? 9.210 9.382 -9.233 1.00 89.75 101 PRO A CA 1
ATOM 848 C C . PRO A 1 101 ? 10.570 10.096 -9.264 1.00 89.75 101 PRO A C 1
ATOM 850 O O . PRO A 1 101 ? 11.062 10.433 -10.337 1.00 89.75 101 PRO A O 1
ATOM 853 N N . LEU A 1 102 ? 11.170 10.320 -8.090 1.00 90.25 102 LEU A N 1
ATOM 854 C CA . LEU A 1 102 ? 12.481 10.949 -7.903 1.00 90.25 102 LEU A CA 1
ATOM 855 C C . LEU A 1 102 ? 13.601 9.916 -7.692 1.00 90.25 102 LEU A C 1
ATOM 857 O O . LEU A 1 102 ? 14.682 10.247 -7.213 1.00 90.25 102 LEU A O 1
ATOM 861 N N . LEU A 1 103 ? 13.325 8.641 -7.965 1.00 90.50 103 LEU A N 1
ATOM 862 C CA . LEU A 1 103 ? 14.240 7.547 -7.679 1.00 90.50 103 LEU A CA 1
ATOM 863 C C . LEU A 1 103 ? 15.446 7.559 -8.629 1.00 90.50 103 LEU A C 1
ATOM 865 O O . LEU A 1 103 ? 15.262 7.494 -9.837 1.00 90.50 103 LEU A O 1
ATOM 869 N N . GLU A 1 104 ? 16.677 7.570 -8.118 1.00 92.19 104 GLU A N 1
ATOM 870 C CA . GLU A 1 104 ? 17.874 7.508 -8.974 1.00 92.19 104 GLU A CA 1
ATOM 871 C C . GLU A 1 104 ? 17.869 6.275 -9.901 1.00 92.19 104 GLU A C 1
ATOM 873 O O . GLU A 1 104 ? 17.429 5.186 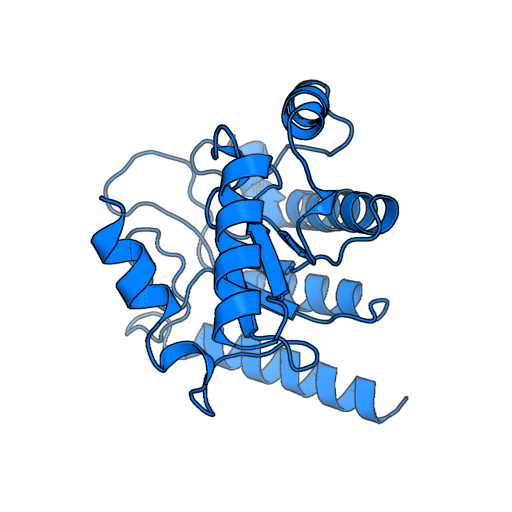-9.515 1.00 92.19 104 GLU A O 1
ATOM 878 N N . GLU A 1 105 ? 18.443 6.419 -11.099 1.00 92.50 105 GLU A N 1
ATOM 879 C CA . GLU A 1 105 ? 18.450 5.393 -12.154 1.00 92.50 105 GLU A CA 1
ATOM 880 C C . GLU A 1 105 ? 18.943 4.021 -11.665 1.00 92.50 105 GLU A C 1
ATOM 882 O O . GLU A 1 105 ? 18.342 2.992 -11.979 1.00 92.50 105 GLU A O 1
ATOM 887 N N . LYS A 1 106 ? 19.975 3.990 -10.810 1.00 94.88 106 LYS A N 1
ATOM 888 C CA . LYS A 1 106 ? 20.521 2.742 -10.245 1.00 94.88 106 LYS A CA 1
ATOM 889 C C . LYS A 1 106 ? 19.470 1.900 -9.514 1.00 94.88 106 LYS A C 1
ATOM 891 O O . LYS A 1 106 ? 19.510 0.670 -9.586 1.00 94.88 106 LYS A O 1
ATOM 896 N N . TYR A 1 107 ? 18.530 2.546 -8.820 1.00 96.06 107 TYR A N 1
ATOM 897 C CA . TYR A 1 107 ? 17.459 1.857 -8.107 1.00 96.06 107 TYR A CA 1
ATOM 898 C C . TYR A 1 107 ? 16.330 1.462 -9.054 1.00 96.06 107 TYR A C 1
ATOM 900 O O . TYR A 1 107 ? 15.717 0.426 -8.836 1.00 96.06 107 TYR A O 1
ATOM 908 N N . VAL A 1 108 ? 16.073 2.240 -10.110 1.00 94.94 108 VAL A N 1
ATOM 909 C CA . VAL A 1 108 ? 15.093 1.894 -11.151 1.00 94.94 108 VAL A CA 1
ATOM 910 C C . VAL A 1 108 ? 15.520 0.619 -11.881 1.00 94.94 108 VAL A C 1
ATOM 912 O O . VAL A 1 108 ? 14.746 -0.335 -11.956 1.00 94.94 108 VAL A O 1
ATOM 915 N N . LEU A 1 109 ? 16.773 0.561 -12.345 1.00 94.25 109 LEU A N 1
ATOM 916 C CA . LEU A 1 109 ? 17.337 -0.596 -13.054 1.00 94.25 109 LEU A CA 1
ATOM 917 C C . LEU A 1 109 ? 17.339 -1.871 -12.200 1.00 94.25 109 LEU A C 1
ATOM 919 O O . LEU A 1 109 ? 17.215 -2.977 -12.720 1.00 94.25 109 LEU A O 1
ATOM 923 N N . ASN A 1 110 ? 17.434 -1.716 -10.879 1.00 95.69 110 ASN A N 1
ATOM 924 C CA . ASN A 1 110 ? 17.464 -2.815 -9.917 1.00 95.69 110 ASN A CA 1
ATOM 925 C C . ASN A 1 110 ? 16.207 -2.856 -9.037 1.00 95.69 110 ASN A C 1
ATOM 927 O O . ASN A 1 110 ? 16.246 -3.395 -7.928 1.00 95.69 110 ASN A O 1
ATOM 931 N N . TYR A 1 111 ? 15.087 -2.302 -9.511 1.00 97.25 111 TYR A N 1
ATOM 932 C CA . TYR A 1 111 ? 13.911 -2.049 -8.678 1.00 97.25 111 TYR A CA 1
ATOM 933 C C . TYR A 1 111 ? 13.441 -3.293 -7.929 1.00 97.25 111 TYR A C 1
ATOM 935 O O . TYR A 1 111 ? 13.230 -3.225 -6.726 1.00 97.25 111 TYR A O 1
ATOM 943 N N . ASN A 1 112 ? 13.367 -4.457 -8.581 1.00 96.06 112 ASN A N 1
ATOM 944 C CA . ASN A 1 112 ? 12.915 -5.683 -7.917 1.00 96.06 112 ASN A CA 1
ATOM 945 C C . ASN A 1 112 ? 13.841 -6.146 -6.785 1.00 96.06 112 ASN A C 1
ATOM 947 O O . ASN A 1 112 ? 13.360 -6.714 -5.808 1.00 96.06 112 ASN A O 1
ATOM 951 N N . HIS A 1 113 ? 15.155 -5.930 -6.909 1.00 95.88 113 HIS A N 1
ATOM 952 C CA . HIS A 1 113 ? 16.099 -6.256 -5.841 1.00 95.88 113 HIS A CA 1
ATOM 953 C C . HIS A 1 113 ? 15.813 -5.393 -4.608 1.00 95.88 113 HIS A C 1
ATOM 955 O O . HIS A 1 113 ? 15.625 -5.916 -3.508 1.00 95.88 113 HIS A O 1
ATOM 961 N N . TYR A 1 114 ? 15.706 -4.077 -4.808 1.00 97.56 114 TYR A N 1
ATOM 962 C CA . TYR A 1 114 ? 15.390 -3.146 -3.730 1.00 97.56 114 TYR A CA 1
ATOM 963 C C . TYR A 1 114 ? 13.989 -3.376 -3.172 1.00 97.56 114 TYR A C 1
ATOM 965 O O . TYR A 1 114 ? 13.834 -3.420 -1.961 1.00 97.56 114 TYR A O 1
ATOM 973 N N . PHE A 1 115 ? 12.999 -3.630 -4.025 1.00 97.75 115 PHE A N 1
ATOM 974 C CA . PHE A 1 115 ? 11.622 -3.934 -3.651 1.00 97.75 115 PHE A CA 1
ATOM 975 C C . PHE A 1 115 ? 11.532 -5.120 -2.689 1.00 97.75 115 PHE A C 1
ATOM 977 O O . PHE A 1 115 ? 10.899 -5.005 -1.645 1.00 97.75 115 PHE A O 1
ATOM 984 N N . VAL A 1 116 ? 12.221 -6.234 -2.966 1.00 97.00 116 VAL A N 1
ATOM 985 C CA . VAL A 1 116 ? 12.245 -7.396 -2.055 1.00 97.00 116 VAL A CA 1
ATOM 986 C C . VAL A 1 116 ? 12.799 -7.012 -0.684 1.00 97.00 116 VAL A C 1
ATOM 988 O O . VAL A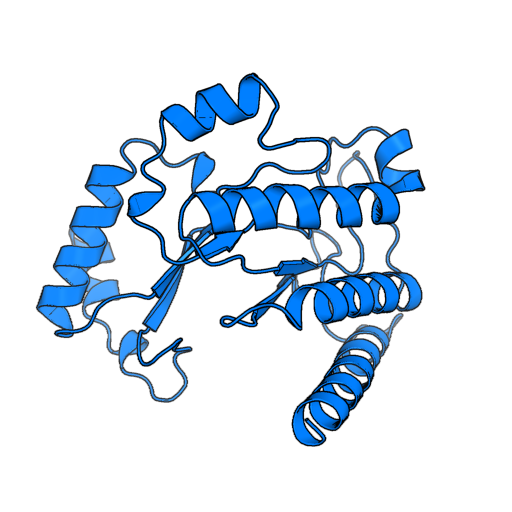 1 116 ? 12.211 -7.362 0.341 1.00 97.00 116 VAL A O 1
ATOM 991 N N . ASN A 1 117 ? 13.932 -6.309 -0.657 1.00 96.81 117 ASN A N 1
ATOM 992 C CA . ASN A 1 117 ? 14.578 -5.907 0.591 1.00 96.81 117 ASN A CA 1
ATOM 993 C C . ASN A 1 117 ? 13.711 -4.911 1.372 1.00 96.81 117 ASN A C 1
ATOM 995 O O . ASN A 1 117 ? 13.586 -5.035 2.588 1.00 96.81 117 ASN A O 1
ATOM 999 N N . HIS A 1 118 ? 13.058 -3.994 0.659 1.00 97.75 118 HIS A N 1
ATOM 1000 C CA . HIS A 1 118 ? 12.135 -2.997 1.194 1.00 97.75 118 HIS A CA 1
ATOM 1001 C C . HIS A 1 118 ? 10.916 -3.645 1.840 1.00 97.75 118 HIS A C 1
ATOM 1003 O O . HIS A 1 118 ? 10.586 -3.356 2.986 1.00 97.75 118 HIS A O 1
ATOM 1009 N N . LEU A 1 119 ? 10.275 -4.586 1.141 1.00 97.25 119 LEU A N 1
ATOM 1010 C CA . LEU A 1 119 ? 9.146 -5.333 1.687 1.00 97.25 119 LEU A CA 1
ATOM 1011 C C . LEU A 1 119 ? 9.543 -6.088 2.956 1.00 97.25 119 LEU A C 1
ATOM 1013 O O . LEU A 1 119 ? 8.802 -6.064 3.933 1.00 97.25 119 LEU A O 1
ATOM 1017 N N . LYS A 1 120 ? 10.712 -6.741 2.969 1.00 96.50 120 LYS A N 1
ATOM 1018 C CA . LYS A 1 120 ? 11.194 -7.482 4.143 1.00 96.50 120 LYS A CA 1
ATOM 1019 C C . LYS A 1 120 ? 11.462 -6.565 5.337 1.00 96.50 120 LYS A C 1
ATOM 1021 O O . LYS A 1 120 ? 11.006 -6.875 6.435 1.00 96.50 120 LYS A O 1
ATOM 1026 N N . SER A 1 121 ? 12.172 -5.454 5.136 1.00 97.56 121 SER A N 1
ATOM 1027 C CA . SER A 1 121 ? 12.545 -4.540 6.222 1.00 97.56 121 SER A CA 1
ATOM 1028 C C . SER A 1 121 ? 11.320 -3.863 6.839 1.00 97.56 121 SER A C 1
ATOM 1030 O O . SER A 1 121 ? 11.162 -3.855 8.060 1.00 97.56 121 SER A O 1
ATOM 1032 N N . TRP A 1 122 ? 10.407 -3.362 6.010 1.00 97.81 122 TRP A N 1
ATOM 1033 C CA . TRP A 1 122 ? 9.208 -2.678 6.481 1.00 97.81 122 TRP A CA 1
ATOM 1034 C C . TRP A 1 122 ? 8.148 -3.622 7.050 1.00 97.81 122 TRP A C 1
ATOM 1036 O O . TRP A 1 122 ? 7.487 -3.278 8.032 1.00 97.81 122 TRP A O 1
ATOM 1046 N N . ARG A 1 123 ? 8.029 -4.843 6.515 1.00 96.25 123 ARG A N 1
ATOM 1047 C CA . ARG A 1 123 ? 7.222 -5.904 7.134 1.00 96.25 123 ARG A CA 1
ATOM 1048 C C . ARG A 1 123 ? 7.724 -6.226 8.536 1.00 96.25 123 ARG A C 1
ATOM 1050 O O . ARG A 1 123 ? 6.918 -6.366 9.454 1.00 96.25 123 ARG A O 1
ATOM 1057 N N . GLU A 1 124 ? 9.038 -6.350 8.704 1.00 96.38 124 GLU A N 1
ATOM 1058 C CA . GLU A 1 124 ? 9.637 -6.621 10.009 1.00 96.38 124 GLU A CA 1
ATOM 1059 C C . GLU A 1 124 ? 9.412 -5.458 10.980 1.00 96.38 124 GLU A C 1
ATOM 1061 O O . GLU A 1 124 ? 9.008 -5.678 12.121 1.00 96.38 124 GLU A O 1
ATOM 1066 N N . PHE A 1 125 ? 9.557 -4.216 10.513 1.00 97.38 125 PHE A N 1
ATOM 1067 C CA . PHE A 1 125 ? 9.197 -3.034 11.294 1.00 97.38 125 PHE A CA 1
ATOM 1068 C C . PHE A 1 125 ? 7.730 -3.063 11.750 1.00 97.38 125 PHE A C 1
ATOM 1070 O O . PHE A 1 125 ? 7.453 -2.861 12.934 1.00 97.38 125 PHE A O 1
ATOM 1077 N N . ALA A 1 126 ? 6.784 -3.362 10.854 1.00 96.75 126 ALA A N 1
ATOM 1078 C CA . ALA A 1 126 ? 5.373 -3.488 11.216 1.00 96.75 126 ALA A CA 1
ATOM 1079 C C . ALA A 1 126 ? 5.163 -4.590 12.270 1.00 96.75 126 ALA A C 1
ATOM 1081 O O . ALA A 1 126 ? 4.500 -4.358 13.284 1.00 96.75 126 ALA A O 1
ATOM 1082 N N . ARG A 1 127 ? 5.804 -5.755 12.095 1.00 95.81 127 ARG A N 1
ATOM 1083 C CA . ARG A 1 127 ? 5.744 -6.879 13.043 1.00 95.81 127 ARG A CA 1
ATOM 1084 C C . ARG A 1 127 ? 6.252 -6.489 14.432 1.00 95.81 127 ARG A C 1
ATOM 1086 O O . ARG A 1 127 ? 5.569 -6.761 15.420 1.00 95.81 127 ARG A O 1
ATOM 1093 N N . LEU A 1 128 ? 7.416 -5.842 14.516 1.00 96.25 128 LEU A N 1
ATOM 1094 C CA . LEU A 1 128 ? 8.008 -5.379 15.778 1.00 96.25 128 LEU A CA 1
ATOM 1095 C C . LEU A 1 128 ? 7.104 -4.372 16.503 1.00 96.25 128 LEU A C 1
ATOM 1097 O O . LEU A 1 128 ? 7.022 -4.387 17.729 1.00 96.25 128 LEU A O 1
ATOM 1101 N N . ASN A 1 129 ? 6.346 -3.575 15.749 1.00 96.69 129 ASN A N 1
ATOM 1102 C CA . ASN A 1 129 ? 5.362 -2.630 16.276 1.00 96.69 129 ASN A CA 1
ATOM 1103 C C . ASN A 1 129 ? 3.957 -3.231 16.475 1.00 96.69 129 ASN A C 1
ATOM 1105 O O . ASN A 1 129 ? 3.000 -2.502 16.747 1.00 96.69 129 ASN A O 1
ATOM 1109 N N . LYS A 1 130 ? 3.818 -4.561 16.375 1.00 96.38 130 LYS A N 1
ATOM 1110 C CA . LYS A 1 130 ? 2.550 -5.299 16.530 1.00 96.38 130 LYS A CA 1
ATOM 1111 C C . LYS A 1 130 ? 1.465 -4.825 15.553 1.00 96.38 130 LYS A C 1
ATOM 1113 O O . LYS A 1 130 ? 0.287 -4.759 15.905 1.00 96.38 130 LYS A O 1
ATOM 1118 N N . LYS A 1 131 ? 1.870 -4.482 14.331 1.00 96.38 131 LYS A N 1
ATOM 1119 C CA . LYS A 1 131 ? 1.001 -4.072 13.226 1.00 96.38 131 LYS A CA 1
ATOM 1120 C C . LYS A 1 131 ? 0.982 -5.125 12.137 1.00 96.38 131 LYS A C 1
ATOM 1122 O O . LYS A 1 131 ? 1.933 -5.888 11.961 1.00 96.38 131 LYS A O 1
ATOM 1127 N N . PHE A 1 132 ? -0.123 -5.156 11.406 1.00 96.38 132 PHE A N 1
ATOM 1128 C CA . PHE A 1 132 ? -0.172 -5.854 10.136 1.00 96.38 132 PHE A CA 1
ATOM 1129 C C . PHE A 1 132 ? 0.613 -5.084 9.071 1.00 96.38 132 PHE A C 1
ATOM 1131 O O . PHE A 1 132 ? 0.948 -3.910 9.246 1.00 96.38 132 PHE A O 1
ATOM 1138 N N . PHE A 1 133 ? 0.931 -5.774 7.982 1.00 96.81 133 PHE A N 1
ATOM 1139 C CA . PHE A 1 133 ? 1.595 -5.192 6.828 1.00 96.81 133 PHE A CA 1
ATOM 1140 C C . PHE A 1 133 ? 0.754 -5.490 5.593 1.00 96.81 133 PHE A C 1
ATOM 1142 O O . PHE A 1 133 ? 0.524 -6.659 5.280 1.00 96.81 133 PHE A O 1
ATOM 1149 N N . THR A 1 134 ? 0.285 -4.448 4.914 1.00 96.94 134 THR A N 1
ATOM 1150 C CA . THR A 1 134 ? -0.440 -4.582 3.647 1.00 96.94 134 THR A CA 1
ATOM 1151 C C . THR A 1 134 ? 0.566 -4.410 2.521 1.00 96.94 134 THR A C 1
ATOM 1153 O O . THR A 1 134 ? 1.194 -3.357 2.397 1.00 96.94 134 THR A O 1
ATOM 1156 N N . PHE A 1 135 ? 0.752 -5.443 1.703 1.00 97.38 135 PHE A N 1
ATOM 1157 C CA . PHE A 1 135 ? 1.671 -5.360 0.573 1.00 97.38 135 PHE A CA 1
ATOM 1158 C C . PHE A 1 135 ? 1.095 -4.451 -0.513 1.00 97.38 135 PHE A C 1
ATOM 1160 O O . PHE A 1 135 ? -0.113 -4.418 -0.710 1.00 97.38 135 PHE A O 1
ATOM 1167 N N . THR A 1 136 ? 1.956 -3.744 -1.237 1.00 97.69 136 THR A N 1
ATOM 1168 C CA . THR A 1 136 ? 1.589 -2.933 -2.408 1.00 97.69 136 THR A CA 1
ATOM 1169 C C . THR A 1 136 ? 2.456 -3.335 -3.598 1.00 97.69 136 THR A C 1
ATOM 1171 O O . THR A 1 136 ? 3.615 -3.726 -3.426 1.00 97.69 136 THR A O 1
ATOM 1174 N N . VAL A 1 137 ? 1.899 -3.258 -4.805 1.00 98.19 137 VAL A N 1
ATOM 1175 C CA . VAL A 1 137 ? 2.574 -3.627 -6.051 1.00 98.19 137 VAL A CA 1
ATOM 1176 C C . VAL A 1 137 ? 2.047 -2.814 -7.229 1.00 98.19 137 VAL A C 1
ATOM 1178 O O . VAL A 1 137 ? 0.851 -2.547 -7.318 1.00 98.19 137 VAL A O 1
ATOM 1181 N N . ILE A 1 138 ? 2.954 -2.471 -8.147 1.00 98.00 138 ILE A N 1
ATOM 1182 C CA . ILE A 1 138 ? 2.677 -1.763 -9.403 1.00 98.00 138 ILE A CA 1
ATOM 1183 C C . ILE A 1 138 ? 3.172 -2.590 -10.608 1.00 98.00 138 ILE A C 1
ATOM 1185 O O . ILE A 1 138 ? 4.211 -3.264 -10.511 1.00 98.00 138 ILE A O 1
ATOM 1189 N N . PRO A 1 139 ? 2.495 -2.534 -11.770 1.00 97.81 139 PRO A N 1
ATOM 1190 C CA . PRO A 1 139 ? 2.993 -3.128 -13.016 1.00 97.81 139 PRO A CA 1
ATOM 1191 C C . PRO A 1 139 ? 4.158 -2.332 -13.623 1.00 97.81 139 PRO A C 1
ATOM 1193 O O . PRO A 1 139 ? 5.034 -2.899 -14.279 1.00 97.81 139 PRO A O 1
ATOM 1196 N N . GLY A 1 140 ? 4.190 -1.028 -13.363 1.00 96.75 140 GLY A N 1
ATOM 1197 C CA . GLY A 1 140 ? 5.169 -0.052 -13.821 1.00 96.75 140 GLY A CA 1
ATOM 1198 C C . GLY A 1 140 ? 4.736 1.345 -13.378 1.00 96.75 140 GLY A C 1
ATOM 1199 O O . GLY A 1 140 ? 3.726 1.487 -12.691 1.00 96.75 140 GLY A O 1
ATOM 1200 N N . PHE A 1 141 ? 5.510 2.356 -13.752 1.00 96.62 141 PHE A N 1
ATOM 1201 C CA . PHE A 1 141 ? 5.237 3.751 -13.429 1.00 96.62 141 PHE A CA 1
ATOM 1202 C C . PHE A 1 141 ? 5.870 4.671 -14.469 1.00 96.62 141 PHE A C 1
ATOM 1204 O O . PHE A 1 141 ? 7.047 4.526 -14.807 1.00 96.62 141 PHE A O 1
ATOM 1211 N N . SER A 1 142 ? 5.118 5.662 -14.930 1.00 93.81 142 SER A N 1
ATOM 1212 C CA . SER A 1 142 ? 5.662 6.807 -15.656 1.00 93.81 142 SER A CA 1
ATOM 1213 C C . SER A 1 142 ? 4.614 7.905 -15.734 1.00 93.81 142 SER A C 1
ATOM 1215 O O . SER A 1 142 ? 3.507 7.641 -16.200 1.00 93.81 142 SER A O 1
ATOM 1217 N N . TYR A 1 143 ? 4.977 9.142 -15.411 1.00 88.56 143 TYR A N 1
ATOM 1218 C CA . TYR A 1 143 ? 4.127 10.271 -15.773 1.00 88.56 143 TYR A CA 1
ATOM 1219 C C . TYR A 1 143 ? 4.058 10.419 -17.296 1.00 88.56 143 TYR A C 1
ATOM 1221 O O . TYR A 1 143 ? 5.085 10.336 -17.975 1.00 88.56 143 TYR A O 1
ATOM 1229 N N . ILE A 1 144 ? 2.848 10.639 -17.817 1.00 75.25 144 ILE A N 1
ATOM 1230 C CA . ILE A 1 144 ? 2.622 10.872 -19.253 1.00 75.25 144 ILE A CA 1
ATOM 1231 C C . ILE A 1 144 ? 3.316 12.173 -19.695 1.00 75.25 144 ILE A C 1
ATOM 1233 O O . ILE A 1 144 ? 4.018 12.174 -20.702 1.00 75.25 144 ILE A O 1
ATOM 1237 N N . ASP A 1 145 ? 3.210 13.231 -18.884 1.00 73.31 145 ASP A N 1
ATOM 1238 C CA . ASP A 1 145 ? 3.596 14.600 -19.268 1.00 73.31 145 ASP A CA 1
ATOM 1239 C C . ASP A 1 145 ? 4.696 15.213 -18.387 1.00 73.31 145 ASP A C 1
ATOM 1241 O O . ASP A 1 145 ? 4.819 16.435 -18.292 1.00 73.31 145 ASP A O 1
ATOM 1245 N N . LYS A 1 146 ? 5.475 14.391 -17.672 1.00 75.44 146 LYS A N 1
ATOM 1246 C CA . LYS A 1 146 ? 6.528 14.895 -16.775 1.00 75.44 146 LYS A CA 1
ATOM 1247 C C . LYS A 1 146 ? 7.832 14.134 -16.933 1.00 75.44 146 LYS A C 1
ATOM 1249 O O . LYS A 1 146 ? 7.848 12.915 -17.121 1.00 75.44 146 LYS A O 1
ATOM 1254 N N . GLU A 1 147 ? 8.928 14.870 -16.796 1.00 70.75 147 GLU A N 1
ATOM 1255 C CA . GLU A 1 147 ? 10.236 14.277 -16.551 1.00 70.75 147 GLU A CA 1
ATOM 1256 C C . GLU A 1 147 ? 10.266 13.620 -15.168 1.00 70.75 147 GLU A C 1
ATOM 1258 O O . GLU A 1 147 ? 9.586 14.045 -14.231 1.00 70.75 147 GLU A O 1
ATOM 1263 N N . GLY A 1 148 ? 11.034 12.544 -15.057 1.00 76.00 148 GLY A N 1
ATOM 1264 C CA . GLY A 1 148 ? 11.137 11.756 -13.841 1.00 76.00 148 GLY A CA 1
ATOM 1265 C C . GLY A 1 148 ? 11.475 10.308 -14.140 1.00 76.00 148 GLY A C 1
ATOM 1266 O O . GLY A 1 148 ? 11.532 9.871 -15.295 1.00 76.00 148 GLY A O 1
ATOM 1267 N N . SER A 1 149 ? 11.693 9.561 -13.070 1.00 84.62 149 SER A N 1
ATOM 1268 C CA . SER A 1 149 ? 12.072 8.161 -13.153 1.00 84.62 149 SER A CA 1
ATOM 1269 C C . SER A 1 149 ? 10.914 7.318 -13.661 1.00 84.62 149 SER A C 1
ATOM 1271 O O . SER A 1 149 ? 9.777 7.435 -13.200 1.00 84.62 149 SER A O 1
ATOM 1273 N N . LYS A 1 150 ? 11.215 6.446 -14.624 1.00 92.62 150 LYS A N 1
ATOM 1274 C CA . LYS A 1 150 ? 10.237 5.567 -15.265 1.00 92.62 150 LYS A CA 1
ATOM 1275 C C . LYS A 1 150 ? 10.563 4.131 -14.912 1.00 92.62 150 LYS A C 1
ATOM 1277 O O . LYS A 1 150 ? 11.661 3.665 -15.195 1.00 92.62 150 LYS A O 1
ATOM 1282 N N . LEU A 1 151 ? 9.599 3.424 -14.341 1.00 95.50 151 LEU A N 1
ATOM 1283 C CA . LEU A 1 151 ? 9.651 1.978 -14.201 1.00 95.50 151 LEU A CA 1
ATOM 1284 C C . LEU A 1 151 ? 8.875 1.363 -15.370 1.00 95.50 151 LEU A C 1
ATOM 1286 O O . LEU A 1 151 ? 7.647 1.485 -15.399 1.00 95.50 151 LEU A O 1
ATOM 1290 N N . PRO A 1 152 ? 9.539 0.706 -16.337 1.00 94.00 152 PRO A N 1
ATOM 1291 C CA . PRO A 1 152 ? 8.847 0.117 -17.471 1.00 94.00 152 PRO A CA 1
ATOM 1292 C C . PRO A 1 152 ? 7.751 -0.850 -17.027 1.00 94.00 152 PRO A C 1
ATOM 1294 O O . PRO A 1 152 ? 7.939 -1.675 -16.129 1.00 94.00 152 PRO A O 1
ATOM 1297 N N . ARG A 1 153 ? 6.602 -0.748 -17.690 1.00 95.12 153 ARG A N 1
ATOM 1298 C CA . ARG A 1 153 ? 5.489 -1.674 -17.513 1.00 95.12 153 ARG A CA 1
ATOM 1299 C C . ARG A 1 153 ? 5.839 -3.029 -18.114 1.00 95.12 153 ARG A C 1
ATOM 1301 O O . ARG A 1 153 ? 6.277 -3.105 -19.259 1.00 95.12 153 ARG A O 1
ATOM 1308 N N . SER A 1 154 ? 5.634 -4.099 -17.349 1.00 96.81 154 SER A N 1
ATOM 1309 C CA . SER A 1 154 ? 5.863 -5.471 -17.816 1.00 96.81 154 SER A CA 1
ATOM 1310 C C . SER A 1 154 ? 5.005 -6.458 -17.032 1.00 96.81 154 SER A C 1
ATOM 1312 O O . SER A 1 154 ? 5.082 -6.509 -15.806 1.00 96.81 154 SER A O 1
ATOM 1314 N N . ALA A 1 155 ? 4.197 -7.257 -17.735 1.00 97.94 155 ALA A N 1
ATOM 1315 C CA . ALA A 1 155 ? 3.395 -8.314 -17.117 1.00 97.94 155 ALA A CA 1
ATOM 1316 C C . ALA A 1 155 ? 4.280 -9.379 -16.445 1.00 97.94 155 ALA A C 1
ATOM 1318 O O . ALA A 1 155 ? 3.964 -9.831 -15.349 1.00 97.94 155 ALA A O 1
ATOM 1319 N N . GLN A 1 156 ? 5.428 -9.704 -17.048 1.00 98.00 156 GLN A N 1
ATOM 1320 C CA . GLN A 1 156 ? 6.397 -10.649 -16.488 1.00 98.00 156 GLN A CA 1
ATOM 1321 C C . GLN A 1 156 ? 7.007 -10.130 -15.177 1.00 98.00 156 GLN A C 1
ATOM 1323 O O . GLN A 1 156 ? 7.118 -10.864 -14.196 1.00 98.00 156 GLN A O 1
ATOM 1328 N N . GLU A 1 157 ? 7.384 -8.849 -15.131 1.00 97.88 157 GLU A N 1
ATOM 1329 C CA . GLU A 1 157 ? 7.940 -8.266 -13.906 1.00 97.88 157 GLU A CA 1
ATOM 1330 C C . GLU A 1 157 ? 6.873 -8.070 -12.828 1.00 97.88 157 GLU A C 1
ATOM 1332 O O . GLU A 1 157 ? 7.141 -8.264 -11.642 1.00 97.88 157 GLU A O 1
ATOM 1337 N N . PHE A 1 158 ? 5.644 -7.749 -13.229 1.00 98.38 158 PHE A N 1
ATOM 1338 C CA . PHE A 1 158 ? 4.502 -7.720 -12.325 1.00 98.38 158 PHE A CA 1
ATOM 1339 C C . PHE A 1 158 ? 4.243 -9.099 -11.705 1.00 98.38 158 PHE A C 1
ATOM 1341 O O . PHE A 1 158 ? 4.163 -9.210 -10.483 1.00 98.38 158 PHE A O 1
ATOM 1348 N N . GLU A 1 159 ? 4.225 -10.163 -12.511 1.00 98.38 159 GLU A N 1
ATOM 1349 C CA . GLU A 1 159 ? 4.096 -11.546 -12.040 1.00 98.38 159 GLU A CA 1
ATOM 1350 C C . GLU A 1 159 ? 5.200 -11.901 -11.039 1.00 98.38 159 GLU A C 1
ATOM 1352 O O . GLU A 1 159 ? 4.928 -12.455 -9.971 1.00 98.38 159 GLU A O 1
ATOM 1357 N N . ARG A 1 160 ? 6.450 -11.534 -11.345 1.00 97.88 160 ARG A N 1
ATOM 1358 C CA . ARG A 1 160 ? 7.586 -11.744 -10.443 1.00 97.88 160 ARG A CA 1
ATOM 1359 C C . ARG A 1 160 ? 7.361 -11.067 -9.089 1.00 97.88 160 ARG A C 1
ATOM 1361 O O . ARG A 1 160 ? 7.577 -11.701 -8.056 1.00 97.88 160 ARG A O 1
ATOM 1368 N N . ARG A 1 161 ? 6.913 -9.808 -9.079 1.00 97.94 161 ARG A N 1
ATOM 1369 C CA . ARG A 1 161 ? 6.622 -9.050 -7.846 1.00 97.94 161 ARG A CA 1
ATOM 1370 C C . ARG A 1 161 ? 5.473 -9.672 -7.055 1.00 97.94 161 ARG A C 1
ATOM 1372 O O . ARG A 1 161 ? 5.596 -9.812 -5.841 1.00 97.94 161 ARG A O 1
ATOM 1379 N N . ILE A 1 162 ? 4.406 -10.116 -7.723 1.00 97.88 162 ILE A N 1
ATOM 1380 C CA . ILE A 1 162 ? 3.297 -10.825 -7.072 1.00 97.88 162 ILE A CA 1
ATOM 1381 C C . ILE A 1 162 ? 3.783 -12.131 -6.437 1.00 97.88 162 ILE A C 1
ATOM 1383 O O . ILE A 1 162 ? 3.518 -12.366 -5.263 1.00 97.88 162 ILE A O 1
ATOM 1387 N N . LYS A 1 163 ? 4.566 -12.952 -7.149 1.00 96.12 163 LYS A N 1
ATOM 1388 C CA . LYS A 1 163 ? 5.127 -14.199 -6.595 1.00 96.12 163 LYS A CA 1
ATOM 1389 C C . LYS A 1 163 ? 6.016 -13.952 -5.374 1.00 96.12 163 LYS A C 1
ATOM 1391 O O . LYS A 1 163 ? 5.946 -14.715 -4.412 1.00 96.12 163 LYS A O 1
ATOM 1396 N N . ILE A 1 164 ? 6.816 -12.882 -5.384 1.00 95.25 164 ILE A N 1
ATOM 1397 C CA . ILE A 1 164 ? 7.602 -12.447 -4.217 1.00 95.25 164 ILE A CA 1
ATOM 1398 C C . ILE A 1 164 ? 6.679 -12.144 -3.033 1.00 95.25 164 ILE A C 1
ATOM 1400 O O . ILE A 1 164 ? 6.917 -12.638 -1.934 1.00 95.25 164 ILE A O 1
ATOM 1404 N N . ILE A 1 165 ? 5.624 -11.354 -3.249 1.00 96.62 165 ILE A N 1
ATOM 1405 C CA . ILE A 1 165 ? 4.667 -10.999 -2.195 1.00 96.62 165 ILE A CA 1
ATOM 1406 C C . ILE A 1 165 ? 3.963 -12.246 -1.656 1.00 96.62 165 ILE A C 1
ATOM 1408 O O . ILE A 1 165 ? 3.909 -12.434 -0.445 1.00 96.62 165 ILE A O 1
ATOM 1412 N N . LEU A 1 166 ? 3.482 -13.132 -2.531 1.00 94.81 166 LEU A N 1
ATOM 1413 C CA . LEU A 1 166 ? 2.814 -14.376 -2.140 1.00 94.81 166 LEU A CA 1
ATOM 1414 C C . LEU A 1 166 ? 3.724 -15.282 -1.303 1.00 94.81 166 LEU A C 1
ATOM 1416 O O . LEU A 1 166 ? 3.267 -15.879 -0.332 1.00 94.81 166 LEU A O 1
ATOM 1420 N N . HIS A 1 167 ? 5.018 -15.335 -1.622 1.00 92.06 167 HIS A N 1
ATOM 1421 C CA . HIS A 1 167 ? 5.996 -16.036 -0.794 1.00 92.06 167 HIS A CA 1
ATOM 1422 C C . HIS A 1 167 ? 6.181 -15.382 0.585 1.00 92.06 167 HIS A C 1
ATOM 1424 O O . HIS A 1 167 ? 6.342 -16.083 1.572 1.00 92.06 167 HIS A O 1
ATOM 1430 N N . LEU A 1 168 ? 6.131 -14.051 0.687 1.00 92.00 168 LEU A N 1
ATOM 1431 C CA . LEU A 1 168 ? 6.227 -13.351 1.977 1.00 92.00 168 LEU A CA 1
ATOM 1432 C C . LEU A 1 168 ? 4.930 -13.427 2.806 1.00 92.00 168 LEU A C 1
ATOM 1434 O O . LEU A 1 168 ? 4.973 -13.243 4.024 1.00 92.00 168 LEU A O 1
ATOM 1438 N N . LEU A 1 169 ? 3.792 -13.680 2.156 1.00 89.38 169 LEU A N 1
ATOM 1439 C CA . LEU A 1 169 ? 2.468 -13.781 2.770 1.00 89.38 169 LEU A CA 1
ATOM 1440 C C . LEU A 1 169 ? 2.196 -15.113 3.471 1.00 89.38 169 LEU A C 1
ATOM 1442 O O . LEU A 1 169 ? 1.351 -15.145 4.369 1.00 89.38 169 LEU A O 1
ATOM 1446 N N . SER A 1 170 ? 2.877 -16.198 3.084 1.00 73.94 170 SER A N 1
ATOM 1447 C CA . SER A 1 170 ? 2.642 -17.536 3.655 1.00 73.94 170 SER A CA 1
ATOM 1448 C C . SER A 1 170 ? 2.769 -17.550 5.178 1.00 73.94 170 SER A C 1
ATOM 1450 O O . SER A 1 170 ? 2.019 -18.244 5.862 1.00 73.94 170 SER A O 1
ATOM 1452 N N . ASP A 1 171 ? 3.645 -16.699 5.706 1.00 69.50 171 ASP A N 1
ATOM 1453 C CA . ASP A 1 171 ? 4.000 -16.650 7.122 1.00 69.50 171 ASP A CA 1
ATOM 1454 C C . ASP A 1 171 ? 3.187 -15.595 7.897 1.00 69.50 171 ASP A C 1
ATOM 1456 O O . ASP A 1 171 ? 3.579 -15.174 8.989 1.00 69.50 171 ASP A O 1
ATOM 1460 N N . GLN A 1 172 ? 2.085 -15.089 7.325 1.00 71.94 172 GLN A N 1
ATOM 1461 C CA . GLN A 1 172 ? 1.258 -14.057 7.947 1.00 71.94 172 GLN A CA 1
ATOM 1462 C C . GLN A 1 172 ? -0.181 -14.504 8.212 1.00 71.94 172 GLN A C 1
ATOM 1464 O O . GLN A 1 172 ? -0.842 -15.155 7.398 1.00 71.94 172 GLN A O 1
ATOM 1469 N N . ARG A 1 173 ? -0.680 -14.080 9.381 1.00 78.56 173 ARG A N 1
ATOM 1470 C CA . ARG A 1 173 ? -2.081 -14.244 9.798 1.00 78.56 173 ARG A CA 1
ATOM 1471 C C . ARG A 1 173 ? -3.025 -13.310 9.036 1.00 78.56 173 ARG A C 1
ATOM 1473 O O . ARG A 1 173 ? -4.175 -13.659 8.810 1.00 78.56 173 ARG A O 1
ATOM 1480 N N . TYR A 1 174 ? -2.539 -12.133 8.659 1.00 85.50 174 TYR A N 1
ATOM 1481 C CA . TYR A 1 174 ? -3.241 -11.180 7.806 1.00 85.50 174 TYR A CA 1
ATOM 1482 C C . TYR A 1 174 ? -2.629 -11.241 6.412 1.00 85.50 174 TYR A C 1
ATOM 1484 O O . TYR A 1 174 ? -1.407 -11.180 6.289 1.00 85.50 174 TYR A O 1
ATOM 1492 N N . ARG A 1 175 ? -3.469 -11.413 5.388 1.00 89.06 175 ARG A N 1
ATOM 1493 C CA . ARG A 1 175 ? -3.025 -11.628 4.012 1.00 89.06 175 ARG A CA 1
ATOM 1494 C C . ARG A 1 175 ? -3.741 -10.666 3.082 1.00 89.06 175 ARG A C 1
ATOM 1496 O O . ARG A 1 175 ? -4.857 -10.942 2.660 1.00 89.06 175 ARG A O 1
ATOM 1503 N N . GLU A 1 176 ? -3.092 -9.550 2.778 1.00 92.25 176 GLU A N 1
ATOM 1504 C CA . GLU A 1 176 ? -3.639 -8.535 1.882 1.00 92.25 176 GLU A CA 1
ATOM 1505 C C . GLU A 1 176 ? -2.560 -8.005 0.935 1.00 92.25 176 GLU A C 1
ATOM 1507 O O . GLU A 1 176 ? -1.427 -7.723 1.341 1.00 92.25 176 GLU A O 1
ATOM 1512 N N . ILE A 1 177 ? -2.937 -7.880 -0.338 1.00 95.44 177 ILE A N 1
ATOM 1513 C CA . ILE A 1 177 ? -2.148 -7.250 -1.393 1.00 95.44 177 ILE A CA 1
ATOM 1514 C C . ILE A 1 177 ? -3.010 -6.148 -1.991 1.00 95.44 177 ILE A C 1
ATOM 1516 O O . ILE A 1 177 ? -4.106 -6.415 -2.483 1.00 95.44 177 ILE A O 1
ATOM 1520 N N . ARG A 1 178 ? -2.495 -4.925 -1.993 1.00 96.06 178 ARG A N 1
ATOM 1521 C CA . ARG A 1 178 ? -3.073 -3.798 -2.707 1.00 96.06 178 ARG A CA 1
ATOM 1522 C C . ARG A 1 178 ? -2.410 -3.664 -4.071 1.00 96.06 178 ARG A C 1
ATOM 1524 O O . ARG A 1 178 ? -1.183 -3.643 -4.176 1.00 96.06 178 ARG A O 1
ATOM 1531 N N . ILE A 1 179 ? -3.230 -3.581 -5.111 1.00 97.94 179 ILE A N 1
ATOM 1532 C CA . ILE A 1 179 ? -2.770 -3.310 -6.470 1.00 97.94 179 ILE A CA 1
ATOM 1533 C C . ILE A 1 179 ? -2.869 -1.809 -6.704 1.00 97.94 179 ILE A C 1
ATOM 1535 O O . ILE A 1 179 ? -3.968 -1.255 -6.706 1.00 97.94 179 ILE A O 1
ATOM 1539 N N . ASP A 1 180 ? -1.723 -1.175 -6.916 1.00 97.25 180 ASP A N 1
ATOM 1540 C CA . ASP A 1 180 ? -1.641 0.230 -7.283 1.00 97.25 180 ASP A CA 1
ATOM 1541 C C . ASP A 1 180 ? -1.405 0.265 -8.802 1.00 97.25 180 ASP A C 1
ATOM 1543 O O . ASP A 1 180 ? -0.324 -0.053 -9.277 1.00 97.25 180 ASP A O 1
ATOM 1547 N N . THR A 1 181 ? -2.400 0.517 -9.643 1.00 97.38 181 THR A N 1
ATOM 1548 C CA . THR A 1 181 ? -3.805 0.866 -9.370 1.00 97.38 181 THR A CA 1
ATOM 1549 C C . THR A 1 181 ? -4.725 0.101 -10.322 1.00 97.38 181 THR A C 1
ATOM 1551 O O . THR A 1 181 ? -4.256 -0.555 -11.251 1.00 97.38 181 THR A O 1
ATOM 1554 N N . TRP A 1 182 ? -6.048 0.185 -10.138 1.00 98.12 182 TRP A N 1
ATOM 1555 C CA . TRP A 1 182 ? -6.973 -0.302 -11.166 1.00 98.12 182 TRP A CA 1
ATOM 1556 C C . TRP A 1 182 ? -6.804 0.497 -12.465 1.00 98.12 182 TRP A C 1
ATOM 1558 O O . TRP A 1 182 ? -6.460 -0.091 -13.483 1.00 98.12 182 TRP A O 1
ATOM 1568 N N . ASN A 1 183 ? -6.971 1.822 -12.418 1.00 97.19 183 ASN A N 1
ATOM 1569 C CA . ASN A 1 183 ? -7.134 2.668 -13.604 1.00 97.19 183 ASN A CA 1
ATOM 1570 C C . ASN A 1 183 ? -6.446 4.045 -13.524 1.00 97.19 183 ASN A C 1
ATOM 1572 O O . ASN A 1 183 ? -6.918 5.004 -14.136 1.00 97.19 183 ASN A O 1
ATOM 1576 N N . ASP A 1 184 ? -5.336 4.184 -12.795 1.00 95.62 184 ASP A N 1
ATOM 1577 C CA . ASP A 1 184 ? -4.554 5.422 -12.857 1.00 95.62 184 ASP A CA 1
ATOM 1578 C C . ASP A 1 184 ? -3.676 5.443 -14.117 1.00 95.62 184 ASP A C 1
ATOM 1580 O O . ASP A 1 184 ? -2.544 4.942 -14.169 1.00 95.62 184 ASP A O 1
ATOM 1584 N N . PHE A 1 185 ? -4.253 6.009 -15.175 1.00 93.69 185 PHE A N 1
ATOM 1585 C CA . PHE A 1 185 ? -3.572 6.242 -16.442 1.00 93.69 185 PHE A CA 1
ATOM 1586 C C . PHE A 1 185 ? -2.548 7.378 -16.351 1.00 93.69 185 PHE A C 1
ATOM 1588 O O . PHE A 1 185 ? -1.537 7.309 -17.044 1.00 93.69 185 PHE A O 1
ATOM 1595 N N . GLY A 1 186 ? -2.760 8.380 -15.488 1.00 92.50 186 GLY A N 1
ATOM 1596 C CA . GLY A 1 186 ? -1.870 9.540 -15.360 1.00 92.50 186 GLY A CA 1
ATOM 1597 C C . GLY A 1 186 ? -0.484 9.168 -14.833 1.00 92.50 186 GLY A C 1
ATOM 1598 O O . GLY A 1 186 ? 0.524 9.737 -15.263 1.00 92.50 186 GLY A O 1
ATOM 1599 N N . GLU A 1 187 ? -0.434 8.165 -13.958 1.00 93.44 187 GLU A N 1
ATOM 1600 C CA . GLU A 1 187 ? 0.805 7.586 -13.426 1.00 93.44 187 GLU A CA 1
ATOM 1601 C C . GLU A 1 187 ? 1.270 6.330 -14.175 1.00 93.44 187 GLU A C 1
ATOM 1603 O O . GLU A 1 187 ? 2.347 5.789 -13.903 1.00 93.44 187 GLU A O 1
ATOM 1608 N N . ASN A 1 188 ? 0.473 5.868 -15.144 1.00 94.50 188 ASN A N 1
ATOM 1609 C CA . ASN A 1 188 ? 0.719 4.658 -15.922 1.00 94.50 188 ASN A CA 1
ATOM 1610 C C . ASN A 1 188 ? 0.881 3.404 -15.030 1.00 94.50 188 ASN A C 1
ATOM 1612 O O . ASN A 1 188 ? 1.671 2.505 -15.336 1.00 94.50 188 ASN A O 1
ATOM 1616 N N . THR A 1 189 ? 0.129 3.337 -13.923 1.00 96.88 189 THR A N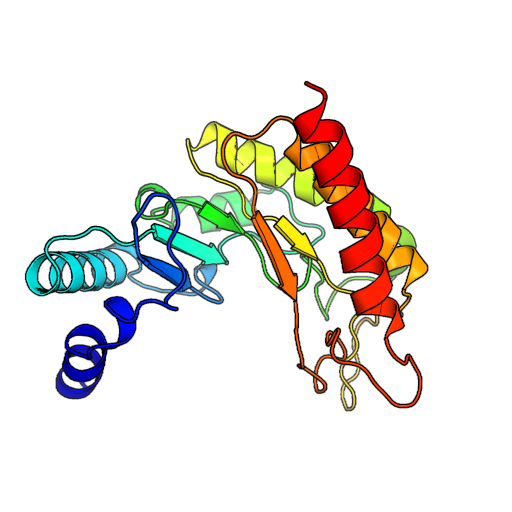 1
ATOM 1617 C CA . THR A 1 189 ? 0.161 2.243 -12.925 1.00 96.88 189 THR A CA 1
ATOM 1618 C C . THR A 1 189 ? -1.041 1.304 -13.029 1.00 96.88 189 THR A C 1
ATOM 1620 O O . THR A 1 189 ? -1.069 0.269 -12.371 1.00 96.88 189 THR A O 1
ATOM 1623 N N . TYR A 1 190 ? -2.013 1.625 -13.886 1.00 97.31 190 TYR A N 1
ATOM 1624 C CA . TYR A 1 190 ? -3.231 0.841 -14.096 1.00 97.31 190 TYR A CA 1
ATOM 1625 C C . TYR A 1 190 ? -2.967 -0.637 -14.438 1.00 97.31 190 TYR A C 1
ATOM 1627 O O . TYR A 1 190 ? -2.034 -0.959 -15.180 1.00 97.31 190 TYR A O 1
ATOM 1635 N N . VAL A 1 191 ? -3.835 -1.529 -13.961 1.00 98.44 191 VAL A N 1
ATOM 1636 C CA . VAL A 1 191 ? -3.952 -2.928 -14.421 1.00 98.44 191 VAL A CA 1
ATOM 1637 C C . VAL A 1 191 ? -5.219 -3.173 -15.244 1.00 98.44 191 VAL A C 1
ATOM 1639 O O . VAL A 1 191 ? -5.413 -4.282 -15.747 1.00 98.44 191 VAL A O 1
ATOM 1642 N N . GLU A 1 192 ? -6.072 -2.153 -15.388 1.00 98.38 192 GLU A N 1
ATOM 1643 C CA . GLU A 1 192 ? -7.236 -2.164 -16.271 1.00 98.38 192 GLU A CA 1
ATOM 1644 C C . GLU A 1 192 ? -6.823 -2.574 -17.698 1.00 98.38 192 GLU A C 1
ATOM 1646 O O . GLU A 1 192 ? -5.798 -2.104 -18.208 1.00 98.38 192 GLU A O 1
ATOM 1651 N N . PRO A 1 193 ? -7.595 -3.448 -18.371 1.00 98.12 193 PRO A N 1
ATOM 1652 C CA . PRO A 1 193 ? -7.280 -3.861 -19.726 1.00 98.12 193 PRO A CA 1
ATOM 1653 C C . PRO A 1 193 ? -7.169 -2.686 -20.698 1.00 98.12 193 PRO A C 1
ATOM 1655 O O . PRO A 1 193 ? -8.050 -1.833 -20.780 1.00 98.12 193 PRO A O 1
ATOM 1658 N N . SER A 1 194 ? -6.109 -2.681 -21.504 1.00 96.12 194 SER A N 1
ATOM 1659 C CA . SER A 1 194 ? -5.895 -1.679 -22.552 1.00 96.12 194 SER A CA 1
ATOM 1660 C C . SER A 1 194 ? -5.866 -2.321 -23.936 1.00 96.12 194 SER A C 1
ATOM 1662 O O . SER A 1 194 ? -5.683 -3.530 -24.078 1.00 96.12 194 SER A O 1
ATOM 1664 N N . ARG A 1 195 ? -5.984 -1.515 -25.000 1.00 96.62 195 ARG A N 1
ATOM 1665 C CA . ARG A 1 195 ? -5.821 -2.018 -26.380 1.00 96.62 195 ARG A CA 1
ATOM 1666 C C . ARG A 1 195 ? -4.437 -2.627 -26.628 1.00 96.62 195 ARG A C 1
ATOM 1668 O O . ARG A 1 195 ? -4.315 -3.516 -27.461 1.00 96.62 195 ARG A O 1
ATOM 1675 N N . LYS A 1 196 ? -3.407 -2.129 -25.934 1.00 94.00 196 LYS A N 1
ATOM 1676 C CA . LYS A 1 196 ? -2.014 -2.562 -26.101 1.00 94.00 196 LYS A CA 1
ATOM 1677 C C . LYS A 1 196 ? -1.705 -3.822 -25.294 1.00 94.00 196 LYS A C 1
ATOM 1679 O O . LYS A 1 196 ? -1.030 -4.712 -25.792 1.00 94.00 196 LYS A O 1
ATOM 1684 N N . GLU A 1 197 ? -2.156 -3.870 -24.046 1.00 96.56 197 GLU A N 1
ATOM 1685 C CA . GLU A 1 197 ? -1.745 -4.898 -23.079 1.00 96.56 197 GLU A CA 1
ATOM 1686 C C . GLU A 1 197 ? -2.834 -5.957 -22.851 1.00 96.56 197 GLU A C 1
ATOM 1688 O O . GLU A 1 197 ? -2.580 -6.968 -22.191 1.00 96.56 197 GLU A O 1
ATOM 1693 N N . GLY A 1 198 ? -4.035 -5.755 -23.407 1.00 97.94 198 GLY A N 1
ATOM 1694 C CA . GLY A 1 198 ? -5.173 -6.656 -23.266 1.00 97.94 198 GLY A CA 1
ATOM 1695 C C . GLY A 1 198 ? -5.449 -6.970 -21.798 1.00 97.94 198 GLY A C 1
ATOM 1696 O O . GLY A 1 198 ? -5.366 -6.099 -20.940 1.00 97.94 198 GLY A O 1
ATOM 1697 N N . PHE A 1 199 ? -5.714 -8.239 -21.500 1.00 98.44 199 PHE A N 1
ATOM 1698 C CA . PHE A 1 199 ? -5.941 -8.731 -20.137 1.00 98.44 199 PHE A CA 1
ATOM 1699 C C . PHE A 1 199 ? -4.658 -9.193 -19.425 1.00 98.44 199 PHE A C 1
ATOM 1701 O O . PHE A 1 199 ? -4.749 -9.895 -18.422 1.00 98.44 199 PHE A O 1
ATOM 1708 N N . SER A 1 200 ? -3.462 -8.850 -19.921 1.00 98.31 200 SER A N 1
ATOM 1709 C CA . SER A 1 200 ? -2.201 -9.444 -19.437 1.00 98.31 200 SER A CA 1
ATOM 1710 C C . SER A 1 200 ? -2.009 -9.350 -17.916 1.00 98.31 200 SER A C 1
ATOM 1712 O O . SER A 1 200 ? -1.731 -10.366 -17.283 1.00 98.31 200 SER A O 1
ATOM 1714 N N . TYR A 1 201 ? -2.230 -8.184 -17.302 1.00 98.50 201 TYR A N 1
ATOM 1715 C CA . TYR A 1 201 ? -2.088 -8.016 -15.848 1.00 98.50 201 TYR A CA 1
ATOM 1716 C C . TYR A 1 201 ? -3.162 -8.749 -15.039 1.00 98.50 201 TYR A C 1
ATOM 1718 O O . TYR A 1 201 ? -2.859 -9.305 -13.985 1.00 98.50 201 TYR A O 1
ATOM 1726 N N . LEU A 1 202 ? -4.402 -8.799 -15.535 1.00 98.50 202 LEU A N 1
ATOM 1727 C CA . LEU A 1 202 ? -5.480 -9.539 -14.873 1.00 98.50 202 LEU A CA 1
ATOM 1728 C C . LEU A 1 202 ? -5.270 -11.053 -14.967 1.00 98.50 202 LEU A C 1
ATOM 1730 O O . LEU A 1 202 ? -5.526 -11.760 -13.995 1.00 98.50 202 LEU A O 1
ATOM 1734 N N . ASN A 1 203 ? -4.747 -11.543 -16.094 1.00 98.62 203 ASN A N 1
ATOM 1735 C CA . ASN A 1 203 ? -4.363 -12.945 -16.249 1.00 98.62 203 ASN A CA 1
ATOM 1736 C C . ASN A 1 203 ? -3.250 -13.316 -15.265 1.00 98.62 203 ASN A C 1
ATOM 1738 O O . ASN A 1 203 ? -3.381 -14.321 -14.573 1.00 98.62 203 ASN A O 1
ATOM 1742 N N . VAL A 1 204 ? -2.228 -12.461 -15.118 1.00 98.44 204 VAL A N 1
ATOM 1743 C CA . VAL A 1 204 ? -1.174 -12.638 -14.106 1.00 98.44 204 VAL A CA 1
ATOM 1744 C C . VAL A 1 204 ? -1.762 -12.733 -12.697 1.00 98.44 204 VAL A C 1
ATOM 1746 O O . VAL A 1 204 ? -1.408 -13.651 -11.956 1.00 98.44 204 VAL A O 1
ATOM 1749 N N . LEU A 1 205 ? -2.664 -11.821 -12.312 1.00 97.69 205 LEU A N 1
ATOM 1750 C CA . LEU A 1 205 ? -3.305 -11.868 -10.992 1.00 97.69 205 LEU A CA 1
ATOM 1751 C C . LEU A 1 205 ? -4.088 -13.165 -10.802 1.00 97.69 205 LEU A C 1
ATOM 1753 O O . LEU A 1 205 ? -3.865 -13.860 -9.817 1.00 97.69 205 LEU A O 1
ATOM 1757 N N . ARG A 1 206 ? -4.958 -13.520 -11.752 1.00 97.44 206 ARG A N 1
ATOM 1758 C CA . ARG A 1 206 ? -5.756 -14.749 -11.684 1.00 97.44 206 ARG A CA 1
ATOM 1759 C C . ARG A 1 206 ? -4.862 -15.977 -11.522 1.00 97.44 206 ARG A C 1
ATOM 1761 O O . ARG A 1 206 ? -5.011 -16.720 -10.564 1.00 97.44 206 ARG A O 1
ATOM 1768 N N . GLU A 1 207 ? -3.896 -16.157 -12.417 1.00 97.38 207 GLU A N 1
ATOM 1769 C CA . GLU A 1 207 ? -3.050 -17.355 -12.458 1.00 97.38 207 GLU A CA 1
ATOM 1770 C C . GLU A 1 207 ? -2.178 -17.496 -11.205 1.00 97.38 207 GLU A C 1
ATOM 1772 O O . GLU A 1 207 ? -2.057 -18.588 -10.645 1.00 97.38 207 GLU A O 1
ATOM 1777 N N . THR A 1 208 ? -1.592 -16.396 -10.724 1.00 95.81 208 THR A N 1
ATOM 1778 C CA . THR A 1 208 ? -0.750 -16.430 -9.519 1.00 95.81 208 THR A CA 1
ATOM 1779 C C . THR A 1 208 ? -1.560 -16.628 -8.240 1.00 95.81 208 THR A C 1
ATOM 1781 O O . THR A 1 208 ? -1.124 -17.378 -7.362 1.00 95.81 208 THR A O 1
ATOM 1784 N N . LEU A 1 209 ? -2.735 -16.002 -8.129 1.00 93.81 209 LEU A N 1
ATOM 1785 C CA . LEU A 1 209 ? -3.607 -16.136 -6.963 1.00 93.81 209 LEU A CA 1
ATOM 1786 C C . LEU A 1 209 ? -4.294 -17.505 -6.915 1.00 93.81 209 LEU A C 1
ATOM 1788 O O . LEU A 1 209 ? -4.339 -18.102 -5.841 1.00 93.81 209 LEU A O 1
ATOM 1792 N N . ASP A 1 210 ? -4.749 -18.040 -8.050 1.00 94.12 210 ASP A N 1
ATOM 1793 C CA . ASP A 1 210 ? -5.352 -19.377 -8.128 1.00 94.12 210 ASP A CA 1
ATOM 1794 C C . ASP A 1 210 ? -4.346 -20.458 -7.715 1.00 94.12 210 ASP A C 1
ATOM 1796 O O . ASP A 1 210 ? -4.658 -21.320 -6.887 1.00 94.12 210 ASP A O 1
ATOM 1800 N N . LEU A 1 211 ? -3.108 -20.366 -8.218 1.00 90.44 211 LEU A N 1
ATOM 1801 C CA . LEU A 1 211 ? -2.019 -21.271 -7.842 1.00 90.44 211 LEU A CA 1
ATOM 1802 C C . LEU A 1 211 ? -1.667 -21.169 -6.351 1.00 90.44 211 LEU A C 1
ATOM 1804 O O . LEU A 1 211 ? -1.336 -22.166 -5.710 1.00 90.44 211 LEU A O 1
ATOM 1808 N N . TYR A 1 212 ? -1.701 -19.967 -5.778 1.00 89.44 212 TYR A N 1
ATOM 1809 C CA . TYR A 1 212 ? -1.468 -19.793 -4.347 1.00 89.44 212 TYR A CA 1
ATOM 1810 C C . TYR A 1 212 ? -2.613 -20.385 -3.516 1.00 89.44 212 TYR A C 1
ATOM 1812 O O . TYR A 1 212 ? -2.374 -21.099 -2.542 1.00 89.44 212 TYR A O 1
ATOM 1820 N N . ALA A 1 213 ? -3.860 -20.146 -3.924 1.00 86.69 213 ALA A N 1
ATOM 1821 C CA . ALA A 1 213 ? -5.045 -20.650 -3.243 1.00 86.69 213 ALA A CA 1
ATOM 1822 C C . ALA A 1 213 ? -5.172 -22.180 -3.309 1.00 86.69 213 ALA A C 1
ATOM 1824 O O . ALA A 1 213 ? -5.721 -22.779 -2.384 1.00 86.69 213 ALA A O 1
ATOM 1825 N N . SER A 1 214 ? -4.698 -22.835 -4.374 1.00 87.69 214 SER A N 1
ATOM 1826 C CA . SER A 1 214 ? -4.652 -24.302 -4.425 1.00 87.69 214 SER A CA 1
ATOM 1827 C C . SER A 1 214 ? -3.660 -24.860 -3.401 1.00 87.69 214 SER A C 1
ATOM 1829 O O . SER A 1 214 ? -4.030 -25.722 -2.614 1.00 87.69 214 SER A O 1
ATOM 1831 N N . ARG A 1 215 ? -2.454 -24.285 -3.310 1.00 83.69 215 ARG A N 1
ATOM 1832 C CA . ARG A 1 215 ? -1.408 -24.721 -2.365 1.00 83.69 215 ARG A CA 1
ATOM 1833 C C . ARG A 1 215 ? -1.786 -24.521 -0.901 1.00 83.69 215 ARG A C 1
ATOM 1835 O O . ARG A 1 215 ? -1.458 -25.353 -0.069 1.00 83.69 215 ARG A O 1
ATOM 1842 N N . VAL A 1 216 ? -2.467 -23.422 -0.571 1.00 77.88 216 VAL A N 1
ATOM 1843 C CA . VAL A 1 216 ? -2.916 -23.161 0.809 1.00 77.88 216 VAL A CA 1
ATOM 1844 C C . VAL A 1 216 ? -4.009 -24.140 1.249 1.00 77.88 216 VAL A C 1
ATOM 1846 O O . VAL A 1 216 ? -4.115 -24.406 2.436 1.00 77.88 216 VAL A O 1
ATOM 1849 N N . ARG A 1 217 ? -4.819 -24.671 0.323 1.00 71.19 217 ARG A N 1
ATOM 1850 C CA . ARG A 1 217 ? -5.891 -25.633 0.638 1.00 71.19 217 ARG A CA 1
ATOM 1851 C C . ARG A 1 217 ? -5.394 -27.064 0.862 1.00 71.19 217 ARG A C 1
ATOM 1853 O O . ARG A 1 217 ? -6.149 -27.872 1.389 1.00 71.19 217 ARG A O 1
ATOM 1860 N N . GLU A 1 218 ? -4.172 -27.374 0.443 1.00 61.50 218 GLU A N 1
ATOM 1861 C CA . GLU A 1 218 ? -3.538 -28.690 0.617 1.00 61.50 218 GLU A CA 1
ATOM 1862 C C . GLU A 1 218 ? -2.779 -28.829 1.953 1.00 61.50 218 GLU A C 1
ATOM 1864 O O . GLU A 1 218 ? -2.324 -29.925 2.276 1.00 61.50 218 GLU A O 1
ATOM 1869 N N . LEU A 1 219 ? -2.641 -27.736 2.717 1.00 52.97 219 LEU A N 1
ATOM 1870 C CA . LEU A 1 219 ? -1.974 -27.664 4.025 1.00 52.97 219 LEU A CA 1
ATOM 1871 C C . LEU A 1 219 ? -2.991 -27.635 5.171 1.00 52.97 219 LEU A C 1
ATOM 1873 O O . LEU A 1 219 ? -2.684 -28.240 6.222 1.00 52.97 219 LEU A O 1
#

Radius of gyration: 18.37 Å; chains: 1; bounding box: 46×51×45 Å

Sequence (219 aa):
MEENYRTYIKSRFFNHPNYHKQNERPVVFLYDEIALINETQAIKIFTNMFEKTYRENLFLIADSLFRIPSSPAGEVEKYFLSKKDISLFNSLTGFLGFFSPLLEEKYVLNYNHYFVNHLKSWREFARLNKKFFTFTVIPGFSYIDKEGSKLPRSAQEFERRIKIILHLLSDQRYREIRIDTWNDFGENTYVEPSRKEGFSYLNVLRETLDLYASRVREL

pLDDT: mean 91.95, std 9.7, range [47.12, 98.62]